Protein AF-A0A2E7UMQ8-F1 (afdb_monomer)

Solvent-accessible surface area (backbone atoms only — not comparable to full-atom values): 22078 Å² total; per-residue (Å²): 136,89,73,54,72,65,57,52,52,53,51,19,54,56,45,29,76,75,45,64,51,67,68,53,48,55,51,41,33,57,75,34,71,43,97,71,83,81,64,97,86,57,56,50,58,59,50,35,42,53,49,54,52,52,20,52,77,65,73,26,45,40,44,36,33,43,49,51,20,67,76,40,73,86,40,64,65,42,44,38,53,20,26,52,62,62,75,39,77,63,74,76,76,75,74,69,82,74,71,82,87,79,81,84,83,82,83,88,85,86,84,91,78,92,70,80,88,72,90,81,86,88,82,95,77,88,80,90,81,82,86,76,88,77,87,79,85,84,80,86,79,90,78,84,87,81,80,91,80,80,90,81,86,83,82,86,80,82,83,81,86,85,82,87,80,90,79,83,87,84,91,81,83,86,86,89,81,83,87,84,90,78,83,86,80,87,82,86,78,93,79,90,82,92,82,79,87,84,91,84,84,83,86,84,81,87,81,86,82,82,90,81,86,77,90,79,91,78,96,68,94,74,76,86,70,72,81,74,75,73,78,78,76,58,78,58,75,68,55,78,52,57,65,72,33,77,52,21,33,29,79,59,44,70,52,77,86,62,49,54,70,39,78,36,66,34,88,47,75,40,60,26,15,57,60,79,79,38,79,94,55,69,58,45,95,74,53,61,70,62,30,50,47,55,54,71,41,72,44,67,32,76,42,58,58,45,77,44,90,87,62,28,25,35,34,55,40,52,21,52,62,81,130

pLDDT: mean 72.58, std 22.94, range [29.55, 98.31]

Radius of gyration: 33.02 Å; Cα contacts (8 Å, |Δi|>4): 298; chains: 1; bounding box: 75×88×83 Å

Foldseek 3Di:
DDDDPVRLLVVLVVCCVVPVDVVSVVVLCVQLVFPADADPDDRSSRSSSRSSVSCVVVVSNLVSLVSSCVVPVPPQVSVCSNQVSVVHDPPPPPPPVPDDDDDDDDDDDDDDDPDDPPPDDDDDDDDDDDDDDDDDDDDDDDDDDDDDDDDDDDDDDDDDDDDDDDDDDDDDDDDDDDDDDDDDDDDDDDDDDDDDDDDDDDDDDDDDDDDDDDDDDDDDDDDPDDPDDDPDFADFDQQDDDAQAFSAKWWPFLDFQDFAFDKGFAQAKIFGAHDDQDVVCPSDPPHDGRGIGHGRGIDGQHHGWDQDPPNITMGTDGDHDDD

Sequence (323 aa):
MELDPNATSDLTAFFTKRFPAPEDRQALARAAHIAFREPELSDPDIAWGGLVTRAREQSALPRLARCAARKRPDDENLQGVAAVLSGRAWPPQRQSTSSSTWKQLGTLGVLVGVASVAWAASGPDKASIATTGSSVESASIAIEEPAALSTTSPQTVLPSDAGTPSVEPASTAPTAAASSAAEQGSDRPSGAALESTPASTALPSDPTPDPVGSDLAGAGSAERIAPATAPEEQVFIGCSGEPGELVGYWYAGRESPGSKGDLIKVPRDLNVRADYPDRHNNYDRRAKINCTLGVGQNLVLTADPIRVPGDAYWVPLHATRRR

Mean predicted aligned error: 21.42 Å

Structure (mmCIF, N/CA/C/O backbone):
data_AF-A0A2E7UMQ8-F1
#
_entry.id   AF-A0A2E7UMQ8-F1
#
loop_
_atom_site.group_PDB
_atom_site.id
_atom_site.type_symbol
_atom_site.label_atom_id
_atom_site.label_alt_id
_atom_site.label_comp_id
_atom_site.label_asym_id
_atom_site.label_entity_id
_atom_site.label_seq_id
_atom_site.pdbx_PDB_ins_code
_atom_site.Cartn_x
_atom_site.Cartn_y
_atom_site.Cartn_z
_atom_site.occupancy
_atom_site.B_iso_or_equiv
_atom_site.auth_seq_id
_atom_site.auth_comp_id
_atom_site.auth_asym_id
_atom_site.auth_atom_id
_atom_site.pdbx_PDB_model_num
ATOM 1 N N . MET A 1 1 ? -2.352 -18.218 0.132 1.00 68.31 1 MET A N 1
ATOM 2 C CA . MET A 1 1 ? -1.533 -17.382 1.033 1.00 68.31 1 MET A CA 1
ATOM 3 C C . MET A 1 1 ? -1.934 -15.946 0.771 1.00 68.31 1 MET A C 1
ATOM 5 O O . MET A 1 1 ? -1.627 -15.431 -0.299 1.00 68.31 1 MET A O 1
ATOM 9 N N . GLU A 1 2 ? -2.706 -15.357 1.678 1.00 78.44 2 GLU A N 1
ATOM 10 C CA . GLU A 1 2 ? -3.040 -13.936 1.605 1.00 78.44 2 GLU A CA 1
ATOM 11 C C . GLU A 1 2 ? -1.873 -13.145 2.192 1.00 78.44 2 GLU A C 1
ATOM 13 O O . GLU A 1 2 ? -1.421 -13.424 3.300 1.00 78.44 2 GLU A O 1
ATOM 18 N N . LEU A 1 3 ? -1.328 -12.221 1.404 1.00 81.81 3 LEU A N 1
ATOM 19 C CA . LEU A 1 3 ? -0.307 -11.289 1.866 1.00 81.81 3 LEU A CA 1
ATOM 20 C C . LEU A 1 3 ? -1.000 -9.997 2.281 1.00 81.81 3 LEU A C 1
ATOM 22 O O . LEU A 1 3 ? -1.795 -9.464 1.502 1.00 81.81 3 LEU A O 1
ATOM 26 N N . ASP A 1 4 ? -0.646 -9.484 3.458 1.00 86.88 4 ASP A N 1
ATOM 27 C CA . ASP A 1 4 ? -1.010 -8.133 3.887 1.00 86.88 4 ASP A CA 1
ATOM 28 C C . ASP A 1 4 ? -0.623 -7.121 2.781 1.00 86.88 4 ASP A C 1
ATOM 30 O O . ASP A 1 4 ? 0.455 -7.239 2.175 1.00 86.88 4 ASP A O 1
ATOM 34 N N . PRO A 1 5 ? -1.479 -6.135 2.461 1.00 81.75 5 PRO A N 1
ATOM 35 C CA . PRO A 1 5 ? -1.116 -4.983 1.643 1.00 81.75 5 PRO A CA 1
ATOM 36 C C . PRO A 1 5 ? 0.283 -4.407 1.914 1.00 81.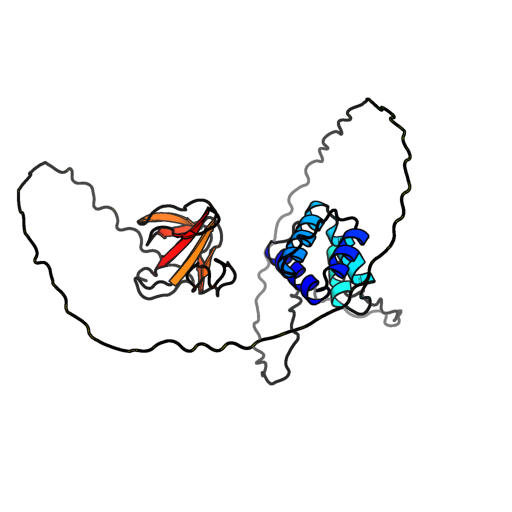75 5 PRO A C 1
ATOM 38 O O . PRO A 1 5 ? 0.993 -4.095 0.954 1.00 81.75 5 PRO A O 1
ATOM 41 N N . ASN A 1 6 ? 0.711 -4.317 3.180 1.00 84.31 6 ASN A N 1
ATOM 42 C CA . ASN A 1 6 ? 2.052 -3.821 3.518 1.00 84.31 6 ASN A CA 1
ATOM 43 C C . ASN A 1 6 ? 3.148 -4.769 3.011 1.00 84.31 6 ASN A C 1
ATOM 45 O O . ASN A 1 6 ? 4.056 -4.338 2.302 1.00 84.31 6 ASN A O 1
ATOM 49 N N . ALA A 1 7 ? 2.990 -6.076 3.239 1.00 89.94 7 ALA A N 1
ATOM 50 C CA . ALA A 1 7 ? 3.916 -7.091 2.737 1.00 89.94 7 ALA A CA 1
ATOM 51 C C . ALA A 1 7 ? 4.021 -7.083 1.202 1.00 89.94 7 ALA A C 1
ATOM 53 O O . ALA A 1 7 ? 5.085 -7.354 0.650 1.00 89.94 7 ALA A O 1
ATOM 54 N N . THR A 1 8 ? 2.937 -6.739 0.497 1.00 92.38 8 THR A N 1
ATOM 55 C CA . THR A 1 8 ? 2.939 -6.602 -0.970 1.00 92.38 8 THR A CA 1
ATOM 56 C C . THR A 1 8 ? 3.769 -5.395 -1.428 1.00 92.38 8 THR A C 1
ATOM 58 O O . THR A 1 8 ? 4.527 -5.504 -2.397 1.00 92.38 8 THR A O 1
ATOM 61 N N . SER A 1 9 ? 3.664 -4.260 -0.727 1.00 91.00 9 SER A N 1
ATOM 62 C CA . SER A 1 9 ? 4.489 -3.068 -0.980 1.00 91.00 9 SER A CA 1
ATOM 63 C C . SER A 1 9 ? 5.972 -3.358 -0.740 1.00 91.00 9 SER A C 1
ATOM 65 O O . SER A 1 9 ? 6.809 -3.015 -1.574 1.00 91.00 9 SER A O 1
ATOM 67 N N . ASP A 1 10 ? 6.297 -4.044 0.354 1.00 94.56 10 ASP A N 1
ATOM 68 C CA . ASP A 1 10 ? 7.682 -4.375 0.695 1.00 94.56 10 ASP A CA 1
ATOM 69 C C . ASP A 1 10 ? 8.295 -5.348 -0.315 1.00 94.56 10 ASP A C 1
ATOM 71 O O . ASP A 1 10 ? 9.424 -5.146 -0.765 1.00 94.56 10 ASP A O 1
ATOM 75 N N . LEU A 1 11 ? 7.530 -6.358 -0.755 1.00 96.25 11 LEU A N 1
ATOM 76 C CA . LEU A 1 11 ? 7.948 -7.261 -1.831 1.00 96.25 11 LEU A CA 1
ATOM 77 C C . LEU A 1 11 ? 8.222 -6.496 -3.131 1.00 96.25 11 LEU A C 1
ATOM 79 O O . LEU A 1 11 ? 9.195 -6.781 -3.828 1.00 96.25 11 LEU A O 1
ATOM 83 N N . THR A 1 12 ? 7.363 -5.529 -3.453 1.00 96.50 12 THR A N 1
ATOM 84 C CA . THR A 1 12 ? 7.489 -4.699 -4.655 1.00 96.50 12 THR A 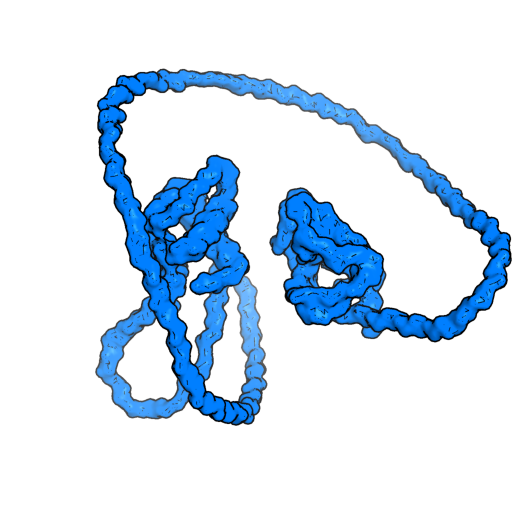CA 1
ATOM 85 C C . THR A 1 12 ? 8.794 -3.912 -4.620 1.00 96.50 12 THR A C 1
ATOM 87 O O . THR A 1 12 ? 9.629 -4.090 -5.504 1.00 96.50 12 THR A O 1
ATOM 90 N N . ALA A 1 13 ? 9.036 -3.150 -3.549 1.00 96.06 13 ALA A N 1
ATOM 91 C CA . ALA A 1 13 ? 10.274 -2.391 -3.372 1.00 96.06 13 ALA A CA 1
ATOM 92 C C . ALA A 1 13 ? 11.517 -3.301 -3.372 1.00 96.06 13 ALA A C 1
ATOM 94 O O . ALA A 1 13 ? 12.557 -2.973 -3.955 1.00 96.06 13 ALA A O 1
ATOM 95 N N . PHE A 1 14 ? 11.404 -4.483 -2.757 1.00 97.38 14 PHE A N 1
ATOM 96 C CA . PHE A 1 14 ? 12.458 -5.489 -2.726 1.00 97.38 14 PHE A CA 1
ATOM 97 C C . PHE A 1 14 ? 12.860 -5.957 -4.134 1.00 97.38 14 PHE A C 1
ATOM 99 O O . PHE A 1 14 ? 14.063 -6.069 -4.407 1.00 97.38 14 PHE A O 1
ATOM 106 N N . PHE A 1 15 ? 11.885 -6.216 -5.015 1.00 97.62 15 PHE A N 1
ATOM 107 C CA . PHE A 1 15 ? 12.132 -6.605 -6.404 1.00 97.62 15 PHE A CA 1
ATOM 108 C C . PHE A 1 15 ? 12.586 -5.427 -7.269 1.00 97.62 15 PHE A C 1
ATOM 110 O O . PHE A 1 15 ? 13.547 -5.604 -8.021 1.00 97.62 15 PHE A O 1
ATOM 117 N N . THR A 1 16 ? 12.006 -4.231 -7.110 1.00 97.12 16 THR A N 1
ATOM 118 C CA . THR A 1 16 ? 12.445 -3.021 -7.828 1.00 97.12 16 THR A CA 1
ATOM 119 C C . THR A 1 16 ? 13.927 -2.752 -7.612 1.00 97.12 16 THR A C 1
ATOM 121 O O . THR A 1 16 ? 14.673 -2.575 -8.574 1.00 97.12 16 THR A O 1
ATOM 124 N N . LYS A 1 17 ? 14.389 -2.808 -6.356 1.00 97.19 17 LYS A N 1
ATOM 125 C CA . LYS A 1 17 ? 15.793 -2.556 -6.008 1.00 97.19 17 LYS A CA 1
ATOM 126 C C . LYS A 1 17 ? 16.763 -3.546 -6.666 1.00 97.19 17 LYS A C 1
ATOM 128 O O . LYS A 1 17 ? 17.902 -3.193 -6.958 1.00 97.19 17 LYS A O 1
ATOM 133 N N . ARG A 1 18 ? 16.340 -4.797 -6.869 1.00 97.50 18 ARG A N 1
ATOM 134 C CA . ARG A 1 18 ? 17.196 -5.875 -7.398 1.00 97.50 18 ARG A CA 1
ATOM 135 C C . ARG A 1 18 ? 17.119 -6.002 -8.910 1.00 97.50 18 ARG A C 1
ATOM 137 O O . ARG A 1 18 ? 18.113 -6.356 -9.528 1.00 97.50 18 ARG A O 1
ATOM 144 N N . PHE A 1 19 ? 15.973 -5.701 -9.500 1.00 97.38 19 PHE A N 1
ATOM 145 C CA . PHE A 1 19 ? 15.708 -5.864 -10.924 1.00 97.38 19 PHE A CA 1
ATOM 146 C C . PHE A 1 19 ? 15.035 -4.591 -11.466 1.00 97.38 19 PHE A C 1
ATOM 148 O O . PHE A 1 19 ? 13.838 -4.606 -11.773 1.00 97.38 19 PHE A O 1
ATOM 155 N N . PRO A 1 20 ? 15.773 -3.466 -11.549 1.00 95.56 20 PRO A N 1
ATOM 156 C CA . PRO A 1 20 ? 15.203 -2.195 -11.992 1.00 95.56 20 PRO A CA 1
ATOM 157 C C . PRO A 1 20 ? 14.898 -2.185 -13.497 1.00 95.56 20 PRO A C 1
ATOM 159 O O . PRO A 1 20 ? 13.985 -1.484 -13.933 1.00 95.56 20 PRO A O 1
ATOM 162 N N . ALA A 1 21 ? 15.641 -2.970 -14.284 1.00 95.69 21 ALA A N 1
ATOM 163 C CA . ALA A 1 21 ? 15.518 -3.005 -15.733 1.00 95.69 21 ALA A CA 1
ATOM 164 C C . ALA A 1 21 ? 14.203 -3.681 -16.184 1.00 95.69 21 ALA A C 1
ATOM 166 O O . ALA A 1 21 ? 13.853 -4.751 -15.670 1.00 95.69 21 ALA A O 1
ATOM 167 N N . PRO A 1 22 ? 13.495 -3.120 -17.183 1.00 95.31 22 PRO A N 1
ATOM 168 C CA . PRO A 1 22 ? 12.252 -3.701 -17.702 1.00 95.31 22 PRO A CA 1
ATOM 169 C C . PRO A 1 22 ? 12.475 -5.090 -18.320 1.00 95.31 22 PRO A C 1
ATOM 171 O O . PRO A 1 22 ? 11.673 -6.006 -18.140 1.00 95.31 22 PRO A O 1
ATOM 174 N N . GLU A 1 23 ? 13.623 -5.302 -18.964 1.00 95.69 23 GLU A N 1
ATOM 175 C CA . GLU A 1 23 ? 14.008 -6.589 -19.552 1.00 95.69 23 GLU A CA 1
ATOM 176 C C . GLU A 1 23 ? 14.067 -7.711 -18.505 1.00 95.69 23 GLU A C 1
ATOM 178 O O . GLU A 1 23 ? 13.611 -8.834 -18.749 1.00 95.69 23 GLU A O 1
ATOM 183 N N . ASP A 1 24 ? 14.568 -7.401 -17.304 1.00 96.44 24 ASP A N 1
ATOM 184 C CA . ASP A 1 24 ? 14.624 -8.350 -16.197 1.00 96.44 24 ASP A CA 1
ATOM 185 C C . ASP A 1 24 ? 13.225 -8.721 -15.708 1.00 96.44 24 ASP A C 1
ATOM 187 O O . ASP A 1 24 ? 12.956 -9.909 -15.498 1.00 96.44 24 ASP A O 1
ATOM 191 N N . ARG A 1 25 ? 12.328 -7.733 -15.584 1.00 96.25 25 ARG A N 1
ATOM 192 C CA . ARG A 1 25 ? 10.919 -7.950 -15.223 1.00 96.25 25 ARG A CA 1
ATOM 193 C C . ARG A 1 25 ? 10.221 -8.866 -16.215 1.00 96.25 25 ARG A C 1
ATOM 195 O O . ARG A 1 25 ? 9.625 -9.864 -15.812 1.00 96.25 25 ARG A O 1
ATOM 202 N N . GLN A 1 26 ? 10.331 -8.567 -17.508 1.00 96.06 26 GLN A N 1
ATOM 203 C CA . GLN A 1 26 ? 9.701 -9.359 -18.564 1.00 96.06 26 GLN A CA 1
ATOM 204 C C . GLN A 1 26 ? 10.284 -10.772 -18.648 1.00 96.06 26 GLN A C 1
ATOM 206 O O . GLN A 1 26 ? 9.550 -11.740 -18.854 1.00 96.06 26 GLN A O 1
ATOM 211 N N . ALA A 1 27 ? 11.600 -10.923 -18.472 1.00 97.00 27 ALA A N 1
ATOM 212 C CA . ALA A 1 27 ? 12.238 -12.235 -18.409 1.00 97.00 27 ALA A CA 1
ATOM 213 C C . ALA A 1 27 ? 11.720 -13.058 -17.218 1.00 97.00 27 ALA A C 1
ATOM 215 O O . ALA A 1 27 ? 11.400 -14.236 -17.382 1.00 97.00 27 ALA A O 1
ATOM 216 N N . LEU A 1 28 ? 11.584 -12.442 -16.039 1.00 98.06 28 LEU A N 1
ATOM 217 C CA . LEU A 1 28 ? 11.068 -13.106 -14.840 1.00 98.06 28 LEU A CA 1
ATOM 218 C C . LEU A 1 28 ? 9.580 -13.455 -14.957 1.00 98.06 28 LEU A C 1
ATOM 220 O O . LEU A 1 28 ? 9.199 -14.572 -14.606 1.00 98.06 28 LEU A O 1
ATOM 224 N N . ALA A 1 29 ? 8.757 -12.556 -15.503 1.00 97.81 29 ALA A N 1
ATOM 225 C CA . ALA A 1 29 ? 7.341 -12.810 -15.761 1.00 97.81 29 ALA A CA 1
ATOM 226 C C . ALA A 1 29 ? 7.148 -13.998 -16.720 1.00 97.81 29 ALA A C 1
ATOM 228 O O . ALA A 1 29 ? 6.387 -14.919 -16.413 1.00 97.81 29 ALA A O 1
ATOM 229 N N . ARG A 1 30 ? 7.909 -14.036 -17.826 1.00 97.94 30 ARG A N 1
ATOM 230 C CA . ARG A 1 30 ? 7.908 -15.164 -18.774 1.00 97.94 30 ARG A CA 1
ATOM 231 C C . ARG A 1 30 ? 8.360 -16.465 -18.115 1.00 97.94 30 ARG A C 1
ATOM 233 O O . ARG A 1 30 ? 7.658 -17.466 -18.218 1.00 97.94 30 ARG A O 1
ATOM 240 N N . ALA A 1 31 ? 9.480 -16.449 -17.390 1.00 98.00 31 ALA A N 1
ATOM 241 C CA . ALA A 1 31 ? 10.014 -17.635 -16.715 1.00 98.00 31 ALA A CA 1
ATOM 242 C C . ALA A 1 31 ? 9.080 -18.182 -15.620 1.00 98.00 31 ALA A C 1
ATOM 244 O O . ALA A 1 31 ? 9.091 -19.375 -15.327 1.00 98.00 31 ALA A O 1
ATOM 245 N N . ALA A 1 32 ? 8.280 -17.318 -14.992 1.00 97.94 32 ALA A N 1
ATOM 246 C CA . ALA A 1 32 ? 7.287 -17.703 -13.993 1.00 97.94 32 ALA A CA 1
ATOM 247 C C . ALA A 1 32 ? 5.916 -18.075 -14.593 1.00 97.94 32 ALA A C 1
ATOM 249 O O . ALA A 1 32 ? 5.025 -18.473 -13.839 1.00 97.94 32 ALA A O 1
ATOM 250 N N . HIS A 1 33 ? 5.756 -17.982 -15.920 1.00 97.69 33 HIS A N 1
ATOM 251 C CA . HIS A 1 33 ? 4.492 -18.153 -16.645 1.00 97.69 33 HIS A CA 1
ATOM 252 C C . HIS A 1 33 ? 3.377 -17.225 -16.141 1.00 97.69 33 HIS A C 1
ATOM 254 O O . HIS A 1 33 ? 2.244 -17.659 -15.941 1.00 97.69 33 HIS A O 1
ATOM 260 N N . ILE A 1 34 ? 3.709 -15.953 -15.910 1.00 97.81 34 ILE A N 1
ATOM 261 C CA . ILE A 1 34 ? 2.747 -14.929 -15.500 1.00 97.81 34 ILE A CA 1
ATOM 262 C C . ILE A 1 34 ? 2.356 -14.118 -16.729 1.00 97.81 34 ILE A C 1
ATOM 264 O O . ILE A 1 34 ? 3.202 -13.483 -17.360 1.00 97.81 34 ILE A O 1
ATOM 268 N N . ALA A 1 35 ? 1.062 -14.104 -17.046 1.00 94.75 35 ALA A N 1
ATOM 269 C CA . ALA A 1 35 ? 0.518 -13.207 -18.060 1.00 94.75 35 ALA A CA 1
ATOM 270 C C . ALA A 1 35 ? 0.550 -11.759 -17.540 1.00 94.75 35 ALA A C 1
ATOM 272 O O . ALA A 1 35 ? -0.371 -11.318 -16.848 1.00 94.75 35 ALA A O 1
ATOM 273 N N . PHE A 1 36 ? 1.637 -11.050 -17.843 1.00 92.56 36 PHE A N 1
ATOM 274 C CA . PHE A 1 36 ? 1.869 -9.656 -17.482 1.00 92.56 36 PHE A CA 1
ATOM 275 C C . PHE A 1 36 ? 2.248 -8.864 -18.733 1.00 92.56 36 PHE A C 1
ATOM 277 O O . PHE A 1 36 ? 3.197 -9.220 -19.432 1.00 92.56 36 PHE A O 1
ATOM 284 N N . ARG A 1 37 ? 1.495 -7.797 -19.011 1.00 90.00 37 ARG A N 1
ATOM 285 C CA . ARG A 1 37 ? 1.806 -6.829 -20.061 1.00 90.00 37 ARG A CA 1
ATOM 286 C C . ARG A 1 37 ? 2.282 -5.554 -19.384 1.00 90.00 37 ARG A C 1
ATOM 288 O O . ARG A 1 37 ? 1.515 -4.919 -18.668 1.00 90.00 37 ARG A O 1
ATOM 295 N N . GLU A 1 38 ? 3.547 -5.226 -19.593 1.00 84.56 38 GLU A N 1
ATOM 296 C CA . GLU A 1 38 ? 4.150 -4.026 -19.030 1.00 84.56 38 GLU A CA 1
ATOM 297 C C . GLU A 1 38 ? 3.612 -2.774 -19.744 1.00 84.56 38 GLU A C 1
ATOM 299 O O . GLU A 1 38 ? 3.573 -2.763 -20.978 1.00 84.56 38 GLU A O 1
ATOM 304 N N . PRO A 1 39 ? 3.172 -1.733 -19.018 1.00 81.38 39 PRO A N 1
ATOM 305 C CA . PRO A 1 39 ? 2.790 -0.469 -19.639 1.00 81.38 39 PRO A CA 1
ATOM 306 C C . PRO A 1 39 ? 4.037 0.337 -20.045 1.00 81.38 39 PRO A C 1
ATOM 308 O O . PRO A 1 39 ? 4.988 0.430 -19.268 1.00 81.38 39 PRO A O 1
ATOM 311 N N . GLU A 1 40 ? 4.015 0.943 -21.238 1.00 76.75 40 GLU A N 1
ATOM 312 C CA . GLU A 1 40 ? 5.189 1.520 -21.932 1.00 76.75 40 GLU A CA 1
ATOM 313 C C . GLU A 1 40 ? 5.946 2.620 -21.163 1.00 76.75 40 GLU A C 1
ATOM 315 O O . GLU A 1 40 ? 7.139 2.800 -21.382 1.00 76.75 40 GLU A O 1
ATOM 320 N N . LEU A 1 41 ? 5.289 3.332 -20.241 1.00 67.50 41 LEU A N 1
ATOM 321 C CA . LEU A 1 41 ? 5.854 4.467 -19.491 1.00 67.50 41 LEU A CA 1
ATOM 322 C C . LEU A 1 41 ? 5.701 4.299 -17.972 1.00 67.50 41 LEU A C 1
ATOM 324 O O . LEU A 1 41 ? 5.393 5.244 -17.248 1.00 67.50 41 LEU A O 1
ATOM 328 N N . SER A 1 42 ? 5.868 3.075 -17.474 1.00 76.00 42 SER A N 1
ATOM 329 C CA . SER A 1 42 ? 5.656 2.792 -16.052 1.00 76.00 42 SER A CA 1
ATOM 330 C C . SER A 1 42 ? 6.905 3.029 -15.218 1.00 76.00 42 SER A C 1
ATOM 332 O O . SER A 1 42 ? 7.966 2.472 -15.505 1.00 76.00 42 SER A O 1
ATOM 334 N N . ASP A 1 43 ? 6.733 3.764 -14.120 1.00 91.62 43 ASP A N 1
ATOM 335 C CA . ASP A 1 43 ? 7.657 3.739 -12.988 1.00 91.62 43 ASP A CA 1
ATOM 336 C C . ASP A 1 43 ? 7.951 2.272 -12.600 1.00 91.62 43 ASP A C 1
ATOM 338 O O . ASP A 1 43 ? 7.014 1.456 -12.543 1.00 91.62 43 ASP A O 1
ATOM 342 N N . PRO A 1 44 ? 9.223 1.893 -12.367 1.00 92.94 44 PRO A N 1
ATOM 343 C CA . PRO A 1 44 ? 9.577 0.534 -11.988 1.00 92.94 44 PRO A CA 1
ATOM 344 C C . PRO A 1 44 ? 8.811 0.000 -10.770 1.00 92.94 44 PRO A C 1
ATOM 346 O O . PRO A 1 44 ? 8.501 -1.194 -10.753 1.00 92.94 44 PRO A O 1
ATOM 349 N N . ASP A 1 45 ? 8.451 0.852 -9.807 1.00 91.81 45 ASP A N 1
ATOM 350 C CA . ASP A 1 45 ? 7.651 0.459 -8.644 1.00 91.81 45 ASP A CA 1
ATOM 351 C C . ASP A 1 45 ? 6.210 0.111 -9.027 1.00 91.81 45 ASP A C 1
ATOM 353 O O . ASP A 1 45 ? 5.661 -0.886 -8.552 1.00 91.81 45 ASP A O 1
ATOM 357 N N . ILE A 1 46 ? 5.602 0.875 -9.940 1.00 91.88 46 ILE A N 1
ATOM 358 C CA . ILE A 1 46 ? 4.249 0.597 -10.446 1.00 91.88 46 ILE A CA 1
ATOM 359 C C . ILE A 1 46 ? 4.251 -0.703 -11.260 1.00 91.88 46 ILE A C 1
ATOM 361 O O . ILE A 1 46 ? 3.375 -1.555 -11.078 1.00 91.88 46 ILE A O 1
ATOM 365 N N . ALA A 1 47 ? 5.257 -0.890 -12.120 1.00 95.12 47 ALA A N 1
ATOM 366 C CA . ALA A 1 47 ? 5.400 -2.094 -12.934 1.00 95.12 47 ALA A CA 1
ATOM 367 C C . ALA A 1 47 ? 5.580 -3.352 -12.066 1.00 95.12 47 ALA A C 1
ATOM 369 O O . ALA A 1 47 ? 4.894 -4.358 -12.279 1.00 95.12 47 ALA A O 1
ATOM 370 N N . TRP A 1 48 ? 6.453 -3.295 -11.053 1.00 96.69 48 TRP A N 1
ATOM 371 C CA . TRP A 1 48 ? 6.622 -4.397 -10.105 1.00 96.69 48 TRP A CA 1
ATOM 372 C C . TRP A 1 48 ? 5.374 -4.629 -9.253 1.00 96.69 48 TRP A C 1
ATOM 374 O O . TRP A 1 48 ? 4.996 -5.785 -9.061 1.00 96.69 48 TRP A O 1
ATOM 384 N N . GLY A 1 49 ? 4.687 -3.572 -8.814 1.00 95.19 49 GLY A N 1
ATOM 385 C CA . GLY A 1 49 ? 3.446 -3.686 -8.046 1.00 95.19 49 GLY A CA 1
ATOM 386 C C . GLY A 1 49 ? 2.353 -4.421 -8.824 1.00 95.19 49 GLY A C 1
ATOM 387 O O . GLY A 1 49 ? 1.709 -5.335 -8.295 1.00 95.19 49 GLY A O 1
ATOM 388 N N . GLY A 1 50 ? 2.198 -4.097 -10.112 1.00 94.75 50 GLY A N 1
ATOM 389 C CA . GLY A 1 50 ? 1.298 -4.806 -11.021 1.00 94.75 50 GLY A CA 1
ATOM 390 C C . GLY A 1 50 ? 1.693 -6.273 -11.221 1.00 94.75 50 GLY A C 1
ATOM 391 O O . GLY A 1 50 ? 0.846 -7.163 -11.110 1.00 94.75 50 GLY A O 1
ATOM 392 N N . LEU A 1 51 ? 2.982 -6.550 -11.451 1.00 96.88 51 LEU A N 1
ATOM 393 C CA . LEU A 1 51 ? 3.483 -7.913 -11.654 1.00 96.88 51 LEU A CA 1
ATOM 394 C C . LEU A 1 51 ? 3.313 -8.789 -10.402 1.00 96.88 51 LEU A C 1
ATOM 396 O O . LEU A 1 51 ? 2.849 -9.923 -10.514 1.00 96.88 51 LEU A O 1
ATOM 400 N N . VAL A 1 52 ? 3.638 -8.275 -9.212 1.00 96.81 52 VAL A N 1
ATOM 401 C CA . VAL A 1 52 ? 3.473 -8.984 -7.930 1.00 96.81 52 VAL A CA 1
ATOM 402 C C . VAL A 1 52 ? 1.997 -9.265 -7.653 1.00 96.81 52 VAL A C 1
ATOM 404 O O . VAL A 1 52 ? 1.642 -10.395 -7.304 1.00 96.81 52 VAL A O 1
ATOM 407 N N . THR A 1 53 ? 1.125 -8.277 -7.870 1.00 95.06 53 THR A N 1
ATOM 408 C CA . THR A 1 53 ? -0.329 -8.443 -7.715 1.00 95.06 53 THR A CA 1
ATOM 409 C C . THR A 1 53 ? -0.848 -9.539 -8.643 1.00 95.06 53 THR A C 1
ATOM 411 O O . THR A 1 53 ? -1.523 -10.467 -8.193 1.00 95.06 53 THR A O 1
ATOM 414 N N . ARG A 1 54 ? -0.441 -9.516 -9.917 1.00 96.81 54 ARG A N 1
ATOM 415 C CA . ARG A 1 54 ? -0.855 -10.520 -10.901 1.00 96.81 54 ARG A CA 1
ATOM 416 C C . ARG A 1 54 ? -0.295 -11.912 -10.599 1.00 96.81 54 ARG A C 1
ATOM 418 O O . ARG A 1 54 ? -0.995 -12.912 -10.758 1.00 96.81 54 ARG A O 1
ATOM 425 N N . ALA A 1 55 ? 0.945 -11.989 -10.116 1.00 96.94 55 ALA A N 1
ATOM 426 C CA . ALA A 1 55 ? 1.555 -13.233 -9.658 1.00 96.94 55 ALA A CA 1
ATOM 427 C C . ALA A 1 55 ? 0.785 -13.839 -8.477 1.00 96.94 55 ALA A C 1
ATOM 429 O O . ALA A 1 55 ? 0.635 -15.058 -8.406 1.00 96.94 55 ALA A O 1
ATOM 430 N N . ARG A 1 56 ? 0.289 -13.005 -7.556 1.00 95.44 56 ARG A N 1
ATOM 431 C CA . ARG A 1 56 ? -0.536 -13.441 -6.423 1.00 95.44 56 ARG A CA 1
ATOM 432 C C . ARG A 1 56 ? -1.874 -14.006 -6.895 1.00 95.44 56 ARG A C 1
ATOM 434 O O . ARG A 1 56 ? -2.208 -15.123 -6.516 1.00 95.44 56 ARG A O 1
ATOM 441 N N . GLU A 1 57 ? -2.587 -13.283 -7.759 1.00 95.00 57 GLU A N 1
ATOM 442 C CA . GLU A 1 57 ? -3.865 -13.730 -8.341 1.00 95.00 57 GLU A CA 1
ATOM 443 C C . GLU A 1 57 ? -3.745 -15.088 -9.048 1.00 95.00 57 GLU A C 1
ATOM 445 O O . GLU A 1 57 ? -4.634 -15.927 -8.951 1.00 95.00 57 GLU A O 1
ATOM 450 N N . GLN A 1 58 ? -2.615 -15.338 -9.715 1.00 96.69 58 GLN A N 1
ATOM 451 C CA . GLN A 1 58 ? -2.346 -16.591 -10.429 1.00 96.69 58 GLN A CA 1
ATOM 452 C C . GLN A 1 58 ? -1.670 -17.669 -9.562 1.00 96.69 58 GLN A C 1
ATOM 454 O O . GLN A 1 58 ? -1.198 -18.678 -10.093 1.00 96.69 58 GLN A O 1
ATOM 459 N N . SER A 1 59 ? -1.538 -17.458 -8.244 1.00 96.00 59 SER A N 1
ATOM 460 C CA . SER A 1 59 ? -0.778 -18.343 -7.340 1.00 96.00 59 SER A CA 1
ATOM 461 C C . SER A 1 59 ? 0.639 -18.671 -7.857 1.00 96.00 59 SER A C 1
ATOM 463 O O . SER A 1 59 ? 1.196 -19.749 -7.644 1.00 96.00 59 SER A O 1
ATOM 465 N N . ALA A 1 60 ? 1.240 -17.728 -8.581 1.00 97.62 60 ALA A N 1
ATOM 466 C CA . ALA A 1 60 ? 2.543 -17.829 -9.226 1.00 97.62 60 ALA A CA 1
ATOM 467 C C . ALA A 1 60 ? 3.660 -17.128 -8.437 1.00 97.62 60 ALA A C 1
ATOM 469 O O . ALA A 1 60 ? 4.827 -17.238 -8.808 1.00 97.62 60 ALA A O 1
ATOM 470 N N . LEU A 1 61 ? 3.341 -16.455 -7.328 1.00 97.25 61 LEU A N 1
ATOM 471 C CA . LEU A 1 61 ? 4.317 -15.727 -6.511 1.00 97.25 61 LEU A CA 1
ATOM 472 C C . LEU A 1 61 ? 5.524 -16.590 -6.061 1.00 97.25 61 LEU A C 1
ATOM 474 O O . LEU A 1 61 ? 6.661 -16.152 -6.251 1.00 97.25 61 LEU A O 1
ATOM 478 N N . PRO A 1 62 ? 5.356 -17.846 -5.583 1.00 97.38 62 PRO A N 1
ATOM 479 C CA . PRO A 1 62 ? 6.502 -18.693 -5.231 1.00 97.38 62 PRO A CA 1
ATOM 480 C C . PRO A 1 62 ? 7.334 -19.122 -6.450 1.00 97.38 62 PRO A C 1
ATOM 482 O O . PRO A 1 62 ? 8.522 -19.425 -6.334 1.00 97.38 62 PRO A O 1
ATOM 485 N N . ARG A 1 63 ? 6.724 -19.184 -7.644 1.00 98.00 63 ARG A N 1
ATOM 486 C CA . ARG A 1 63 ? 7.446 -19.449 -8.900 1.00 98.00 63 ARG A CA 1
ATOM 487 C C . ARG A 1 63 ? 8.277 -18.234 -9.304 1.00 98.00 63 ARG A C 1
ATOM 489 O O . ARG A 1 63 ? 9.453 -18.406 -9.609 1.00 98.00 63 ARG A O 1
ATOM 496 N N . LEU A 1 64 ? 7.705 -17.031 -9.222 1.00 98.19 64 LEU A N 1
ATOM 497 C CA . LEU A 1 64 ? 8.398 -15.769 -9.489 1.00 98.19 64 LEU A CA 1
ATOM 498 C C . LEU A 1 64 ? 9.631 -15.601 -8.595 1.00 98.19 64 LEU A C 1
ATOM 500 O O . LEU A 1 64 ? 10.728 -15.383 -9.107 1.00 98.19 64 LEU A O 1
ATOM 504 N N . ALA A 1 65 ? 9.475 -15.793 -7.282 1.00 97.75 65 ALA A N 1
ATOM 505 C CA . ALA A 1 65 ? 10.581 -15.681 -6.335 1.00 97.75 65 ALA A CA 1
ATOM 506 C C . ALA A 1 65 ? 11.697 -16.704 -6.611 1.00 97.75 65 ALA A C 1
ATOM 508 O O . ALA A 1 65 ? 12.871 -16.343 -6.622 1.00 97.75 65 ALA A O 1
ATOM 509 N N . ARG A 1 66 ? 11.353 -17.960 -6.937 1.00 97.94 66 ARG A N 1
ATOM 510 C CA . ARG A 1 66 ? 12.346 -18.972 -7.347 1.00 97.94 66 ARG A CA 1
ATOM 511 C C . ARG A 1 66 ? 13.058 -18.613 -8.652 1.00 97.94 66 ARG A C 1
ATOM 513 O O . ARG A 1 66 ? 14.262 -18.825 -8.756 1.00 97.94 66 ARG A O 1
ATOM 520 N N . CYS A 1 67 ? 12.348 -18.082 -9.649 1.00 98.31 67 CYS A N 1
ATOM 521 C CA . CYS A 1 67 ? 12.970 -17.600 -10.886 1.00 98.31 67 CYS A CA 1
ATOM 522 C C . CYS A 1 67 ? 13.956 -16.458 -10.608 1.00 98.31 67 CYS A C 1
ATOM 524 O O . CYS A 1 67 ? 15.062 -16.474 -11.144 1.00 98.31 67 CYS A O 1
ATOM 526 N N . ALA A 1 68 ? 13.589 -15.522 -9.733 1.00 98.12 68 ALA A N 1
ATOM 527 C CA . ALA A 1 68 ? 14.453 -14.417 -9.334 1.00 98.12 68 ALA A CA 1
ATOM 528 C C . ALA A 1 68 ? 15.697 -14.894 -8.568 1.00 98.12 68 ALA A C 1
ATOM 530 O O . ALA A 1 68 ? 16.809 -14.493 -8.906 1.00 98.12 68 ALA A O 1
ATOM 531 N N . ALA A 1 69 ? 15.531 -15.816 -7.614 1.00 97.69 69 ALA A N 1
ATOM 532 C CA . ALA A 1 69 ? 16.633 -16.418 -6.864 1.00 97.69 69 ALA A CA 1
ATOM 533 C C . ALA A 1 69 ? 17.592 -17.225 -7.759 1.00 97.69 69 ALA A C 1
ATOM 535 O O . ALA A 1 69 ? 18.802 -17.192 -7.561 1.00 97.69 69 ALA A O 1
ATOM 536 N N . ARG A 1 70 ? 17.087 -17.905 -8.800 1.00 97.94 70 ARG A N 1
ATOM 537 C CA . ARG A 1 70 ? 17.947 -18.566 -9.801 1.00 97.94 70 ARG A CA 1
ATOM 538 C C . ARG A 1 70 ? 18.736 -17.579 -10.657 1.00 97.94 70 ARG A C 1
ATOM 540 O O . ARG A 1 70 ? 19.845 -17.896 -11.063 1.00 97.94 70 ARG A O 1
ATOM 547 N N . LYS A 1 71 ? 18.162 -16.409 -10.950 1.00 97.88 71 LYS A N 1
ATOM 548 C CA . LYS A 1 71 ? 18.819 -15.370 -11.752 1.00 97.88 71 LYS A CA 1
ATOM 549 C C . LYS A 1 71 ? 19.930 -14.647 -10.980 1.00 97.88 71 LYS A C 1
ATOM 551 O O . LYS A 1 71 ? 20.862 -14.153 -11.602 1.00 97.88 71 LYS A O 1
ATOM 556 N N . ARG A 1 72 ? 19.841 -14.593 -9.646 1.00 97.62 72 ARG A N 1
ATOM 557 C CA . ARG A 1 72 ? 20.865 -14.034 -8.747 1.00 97.62 72 ARG A CA 1
ATOM 558 C C . ARG A 1 72 ? 21.172 -15.016 -7.610 1.00 97.62 72 ARG A C 1
ATOM 560 O O . ARG A 1 72 ? 20.660 -14.829 -6.506 1.00 97.62 72 ARG A O 1
ATOM 567 N N . PRO A 1 73 ? 21.971 -16.067 -7.871 1.00 97.00 73 PRO A N 1
ATOM 568 C CA . PRO A 1 73 ? 22.239 -17.108 -6.881 1.00 97.00 73 PRO A CA 1
ATOM 569 C C . PRO A 1 73 ? 22.948 -16.575 -5.628 1.00 97.00 73 PRO A C 1
ATOM 571 O O . PRO A 1 73 ? 22.683 -17.084 -4.543 1.00 97.00 73 PRO A O 1
ATOM 574 N N . ASP A 1 74 ? 23.758 -15.523 -5.772 1.00 96.62 74 ASP A N 1
ATOM 575 C CA . ASP A 1 74 ? 24.564 -14.938 -4.691 1.00 96.62 74 ASP A CA 1
ATOM 576 C C . ASP A 1 74 ? 23.768 -14.026 -3.732 1.00 96.62 74 ASP A C 1
ATOM 578 O O . ASP A 1 74 ? 24.291 -13.596 -2.707 1.00 96.62 74 ASP A O 1
ATOM 582 N N . ASP A 1 75 ? 22.503 -13.705 -4.035 1.00 96.69 75 ASP A N 1
ATOM 583 C CA . ASP A 1 75 ? 21.662 -12.870 -3.166 1.00 96.69 75 ASP A CA 1
ATOM 584 C C . ASP A 1 75 ? 20.920 -13.740 -2.138 1.00 96.69 75 ASP A C 1
ATOM 586 O O . ASP A 1 75 ? 19.831 -14.267 -2.392 1.00 96.69 75 ASP A O 1
ATOM 590 N N . GLU A 1 76 ? 21.505 -13.872 -0.946 1.00 95.06 76 GLU A N 1
ATOM 591 C CA . GLU A 1 76 ? 20.946 -14.659 0.162 1.00 95.06 76 GLU A CA 1
ATOM 592 C C . GLU A 1 76 ? 19.529 -14.221 0.561 1.00 95.06 76 GLU A C 1
ATOM 594 O O . GLU A 1 76 ? 18.704 -15.053 0.950 1.00 95.06 76 GLU A O 1
ATOM 599 N N . ASN A 1 77 ? 19.202 -12.932 0.418 1.00 94.94 77 ASN A N 1
ATOM 600 C CA . ASN A 1 77 ? 17.865 -12.437 0.737 1.00 94.94 77 ASN A CA 1
ATOM 601 C C . ASN A 1 77 ? 16.834 -12.933 -0.283 1.00 94.94 77 ASN A C 1
ATOM 603 O O . ASN A 1 77 ? 15.717 -13.284 0.096 1.00 94.94 77 ASN A O 1
ATOM 607 N N . LEU A 1 78 ? 17.194 -12.992 -1.572 1.00 96.44 78 LEU A N 1
ATOM 608 C CA . LEU A 1 78 ? 16.334 -13.579 -2.606 1.00 96.44 78 LEU A CA 1
ATOM 609 C C . LEU A 1 78 ? 16.101 -15.070 -2.358 1.00 96.44 78 LEU A C 1
ATOM 611 O O . LEU A 1 78 ? 14.969 -15.536 -2.510 1.00 96.44 78 LEU A O 1
ATOM 615 N N . GLN A 1 79 ? 17.139 -15.802 -1.942 1.00 96.50 79 GLN A N 1
ATOM 616 C CA . GLN A 1 79 ? 17.007 -17.213 -1.566 1.00 96.50 79 GLN A CA 1
ATOM 617 C C . GLN A 1 79 ? 16.060 -17.384 -0.371 1.00 96.50 79 GLN A C 1
ATOM 619 O O . GLN A 1 79 ? 15.168 -18.235 -0.409 1.00 96.50 79 GLN A O 1
ATOM 624 N N . GLY A 1 80 ? 16.186 -16.524 0.645 1.00 94.62 80 GLY A N 1
ATOM 625 C CA . GLY A 1 80 ? 15.305 -16.525 1.809 1.00 94.62 80 GLY A CA 1
ATOM 626 C C . GLY A 1 80 ? 13.849 -16.235 1.469 1.00 94.62 80 GLY A C 1
ATOM 627 O O . GLY A 1 80 ? 12.967 -17.008 1.843 1.00 94.62 80 GLY A O 1
ATOM 628 N N . VAL A 1 81 ? 13.582 -15.190 0.682 1.00 95.50 81 VAL A N 1
ATOM 629 C CA . VAL A 1 81 ? 12.220 -14.870 0.220 1.00 95.50 81 VAL A CA 1
ATOM 630 C C . VAL A 1 81 ? 11.641 -16.019 -0.612 1.00 95.50 81 VAL A C 1
ATOM 632 O O . VAL A 1 81 ? 10.492 -16.411 -0.408 1.00 95.50 81 VAL A O 1
ATOM 635 N N . ALA A 1 82 ? 12.428 -16.612 -1.515 1.00 96.50 82 ALA A N 1
ATOM 636 C CA . ALA A 1 82 ? 11.985 -17.751 -2.317 1.00 96.50 82 ALA A CA 1
ATOM 637 C C . ALA A 1 82 ? 11.660 -18.987 -1.462 1.00 96.50 82 ALA A C 1
ATOM 639 O O . ALA A 1 82 ? 10.687 -19.690 -1.757 1.00 96.50 82 ALA A O 1
ATOM 640 N N . ALA A 1 83 ? 12.436 -19.246 -0.407 1.00 94.75 83 ALA A N 1
ATOM 641 C CA . ALA A 1 83 ? 12.190 -20.329 0.537 1.00 94.75 83 ALA A CA 1
ATOM 642 C C . ALA A 1 83 ? 10.911 -20.092 1.354 1.00 94.75 83 ALA A C 1
ATOM 644 O O . ALA A 1 83 ? 10.025 -20.948 1.325 1.00 94.75 83 ALA A O 1
ATOM 645 N N . VAL A 1 84 ? 10.764 -18.912 1.972 1.00 94.31 84 VAL A N 1
ATOM 646 C CA . VAL A 1 84 ? 9.587 -18.537 2.780 1.00 94.31 84 VAL A CA 1
ATOM 647 C C . VAL A 1 84 ? 8.303 -18.627 1.955 1.00 94.31 84 VAL A C 1
ATOM 649 O O . VAL A 1 84 ? 7.347 -19.284 2.364 1.00 94.31 84 VAL A O 1
ATOM 652 N N . LEU A 1 85 ? 8.294 -18.057 0.745 1.00 94.50 85 LEU A N 1
ATOM 653 C CA . LEU A 1 85 ? 7.128 -18.115 -0.143 1.00 94.50 85 LEU A CA 1
ATOM 654 C C . LEU A 1 85 ? 6.823 -19.533 -0.647 1.00 94.50 85 LEU A C 1
ATOM 656 O O . LEU A 1 85 ? 5.689 -19.821 -1.020 1.00 94.50 85 LEU A O 1
ATOM 660 N N . SER A 1 86 ? 7.814 -20.426 -0.655 1.00 93.31 86 SER A N 1
ATOM 661 C CA . SER A 1 86 ? 7.628 -21.843 -0.988 1.00 93.31 86 SER A CA 1
ATOM 662 C C . SER A 1 86 ? 7.270 -22.707 0.229 1.00 93.31 86 SER A C 1
ATOM 664 O O . SER A 1 86 ? 7.211 -23.928 0.091 1.00 93.31 86 SER A O 1
ATOM 666 N N . GLY A 1 87 ? 7.075 -22.111 1.413 1.00 92.69 87 GLY A N 1
ATOM 667 C CA . GLY A 1 87 ? 6.811 -22.836 2.659 1.00 92.69 87 GLY A CA 1
ATOM 668 C C . GLY A 1 87 ? 8.011 -23.633 3.182 1.00 92.69 87 GLY A C 1
ATOM 669 O O . GLY A 1 87 ? 7.833 -24.594 3.925 1.00 92.69 87 GLY A O 1
ATOM 670 N N . ARG A 1 88 ? 9.236 -23.280 2.772 1.00 89.31 88 ARG A N 1
ATOM 671 C CA . ARG A 1 88 ? 10.477 -23.902 3.251 1.00 89.31 88 ARG A CA 1
ATOM 672 C C . ARG A 1 88 ? 11.110 -23.043 4.343 1.00 89.31 88 ARG A C 1
ATOM 674 O O . ARG A 1 88 ? 11.118 -21.819 4.242 1.00 89.31 88 ARG A O 1
ATOM 681 N N . ALA A 1 89 ? 11.686 -23.692 5.352 1.00 81.75 89 ALA A N 1
ATOM 682 C CA . ALA A 1 89 ? 12.471 -23.012 6.376 1.00 81.75 89 ALA A CA 1
ATOM 683 C C . ALA A 1 89 ? 13.752 -22.398 5.772 1.00 81.75 89 ALA A C 1
ATOM 685 O O . ALA A 1 89 ? 14.423 -23.037 4.956 1.00 81.75 89 ALA A O 1
ATOM 686 N N . TRP A 1 90 ? 14.078 -21.167 6.177 1.00 78.12 90 TRP A N 1
ATOM 687 C CA . TRP A 1 90 ? 15.303 -20.448 5.813 1.00 78.12 90 TRP A CA 1
ATOM 688 C C . TRP A 1 90 ? 15.899 -19.760 7.053 1.00 78.12 90 TRP A C 1
ATOM 690 O O . TRP A 1 90 ? 15.118 -19.228 7.845 1.00 78.12 90 TRP A O 1
ATOM 700 N N . PRO A 1 91 ? 17.236 -19.714 7.232 1.00 81.12 91 PRO A N 1
ATOM 701 C CA . PRO A 1 91 ? 18.291 -20.289 6.382 1.00 81.12 91 PRO A CA 1
ATOM 702 C C . PRO A 1 91 ? 18.215 -21.821 6.307 1.00 81.12 91 PRO A C 1
ATOM 704 O O . PRO A 1 91 ? 17.586 -22.432 7.174 1.00 81.12 91 PRO A O 1
ATOM 707 N N . PRO A 1 92 ? 18.807 -22.470 5.281 1.00 74.94 92 PRO A N 1
ATOM 708 C CA . PRO A 1 92 ? 18.894 -23.918 5.256 1.00 74.94 92 PRO A CA 1
ATOM 709 C C . PRO A 1 92 ? 19.658 -24.287 6.514 1.00 74.94 92 PRO A C 1
ATOM 711 O O . PRO A 1 92 ? 20.820 -23.908 6.671 1.00 74.94 92 PRO A O 1
ATOM 714 N N . GLN A 1 93 ? 18.970 -24.936 7.449 1.00 73.56 93 GLN A N 1
ATOM 715 C CA . GLN A 1 93 ? 19.579 -25.394 8.680 1.00 73.56 93 GLN A CA 1
ATOM 716 C C . GLN A 1 93 ? 20.729 -26.285 8.221 1.00 73.56 93 GLN A C 1
ATOM 718 O O . GLN A 1 93 ? 20.483 -27.359 7.667 1.00 73.56 93 GLN A O 1
ATOM 723 N N . ARG A 1 94 ? 21.974 -25.786 8.314 1.00 64.75 94 ARG A N 1
ATOM 724 C CA . ARG A 1 94 ? 23.155 -26.589 8.013 1.00 64.75 94 ARG A CA 1
ATOM 725 C C . ARG A 1 94 ? 23.022 -27.742 8.978 1.00 64.75 94 ARG A C 1
ATOM 727 O O . ARG A 1 94 ? 23.194 -27.545 10.178 1.00 64.75 94 ARG A O 1
ATOM 734 N N . GLN A 1 95 ? 22.590 -28.894 8.469 1.00 58.34 95 GLN A N 1
ATOM 735 C CA . GLN A 1 95 ? 22.574 -30.119 9.234 1.00 58.34 95 GLN A CA 1
ATOM 736 C C . GLN A 1 95 ? 24.030 -30.298 9.605 1.00 58.34 95 GLN A C 1
ATOM 738 O O . GLN A 1 95 ? 24.851 -30.632 8.753 1.00 58.34 95 GLN A O 1
ATOM 743 N N . SER A 1 96 ? 24.364 -29.890 10.828 1.00 60.00 96 SER A N 1
ATOM 744 C CA . SER A 1 96 ? 25.696 -30.039 11.360 1.00 60.00 96 SER A CA 1
ATOM 745 C C . SER A 1 96 ? 25.939 -31.528 11.301 1.00 60.00 96 SER A C 1
ATOM 747 O O . SER A 1 96 ? 25.402 -32.288 12.103 1.00 60.00 96 SER A O 1
ATOM 749 N N . THR A 1 97 ? 26.727 -31.957 10.324 1.00 60.22 97 THR A N 1
ATOM 750 C CA . THR A 1 97 ? 27.211 -33.326 10.229 1.00 60.22 97 THR A CA 1
ATOM 751 C C . THR A 1 97 ? 28.217 -33.615 11.345 1.00 60.22 97 THR A C 1
ATOM 753 O O . THR A 1 97 ? 28.962 -34.583 11.248 1.00 60.22 97 THR A O 1
ATOM 756 N N . SER A 1 98 ? 28.235 -32.830 12.437 1.00 54.19 98 SER A N 1
ATOM 757 C CA . SER A 1 98 ? 28.756 -33.279 13.723 1.00 54.19 98 SER A CA 1
ATOM 758 C C . S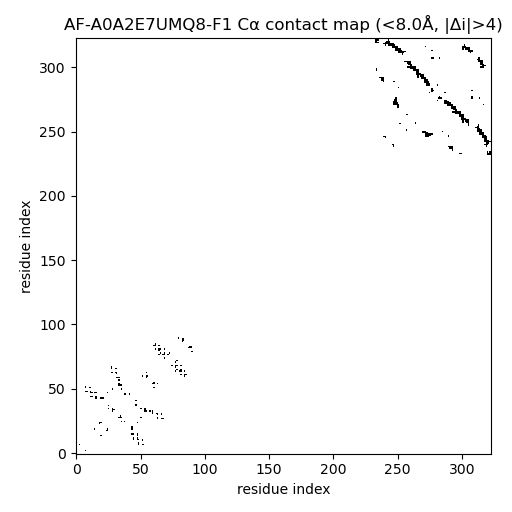ER A 1 98 ? 27.832 -34.373 14.265 1.00 54.19 98 SER A C 1
ATOM 760 O O . SER A 1 98 ? 27.031 -34.185 15.184 1.00 54.19 98 SER A O 1
ATOM 762 N N . SER A 1 99 ? 27.935 -35.547 13.657 1.00 52.50 99 SER A N 1
ATOM 763 C CA . SER A 1 99 ? 27.527 -36.791 14.269 1.00 52.50 99 SER A CA 1
ATOM 764 C C . SER A 1 99 ? 28.168 -36.878 15.655 1.00 52.50 99 SER A C 1
ATOM 766 O O . SER A 1 99 ? 29.381 -37.007 15.780 1.00 52.50 99 SER A O 1
ATOM 768 N N . SER A 1 100 ? 27.329 -36.825 16.686 1.00 50.59 100 SER A N 1
ATOM 769 C CA . SER A 1 100 ? 27.318 -37.839 17.737 1.00 50.59 100 SER A CA 1
ATOM 770 C C . SER A 1 100 ? 28.692 -38.250 18.285 1.00 50.59 100 SER A C 1
ATOM 772 O O . SER A 1 100 ? 29.236 -39.287 17.902 1.00 50.59 100 SER A O 1
ATOM 774 N N . THR A 1 101 ? 29.168 -37.550 19.315 1.00 50.84 101 THR A N 1
ATOM 775 C CA . THR A 1 101 ? 29.766 -38.246 20.468 1.00 50.84 101 THR A CA 1
ATOM 776 C C . THR A 1 101 ? 29.649 -37.436 21.759 1.00 50.84 101 THR A C 1
ATOM 778 O O . THR A 1 101 ? 30.642 -37.222 22.425 1.00 50.84 101 THR A O 1
ATOM 781 N N . TRP A 1 102 ? 28.454 -37.009 22.171 1.00 47.16 102 TRP A N 1
ATOM 782 C CA . TRP A 1 102 ? 28.206 -36.745 23.597 1.00 47.16 102 TRP A CA 1
ATOM 783 C C . TRP A 1 102 ? 26.851 -37.319 23.977 1.00 47.16 102 TRP A C 1
ATOM 785 O O . TRP A 1 102 ? 25.788 -36.742 23.763 1.00 47.16 102 TRP A O 1
ATOM 795 N N . LYS A 1 103 ? 26.918 -38.556 24.468 1.00 49.78 103 LYS A N 1
ATOM 796 C CA . LYS A 1 103 ? 25.816 -39.205 25.155 1.00 49.78 103 LYS A CA 1
ATOM 797 C C . LYS A 1 103 ? 25.572 -38.459 26.465 1.00 49.78 103 LYS A C 1
ATOM 799 O O . LYS A 1 103 ? 26.501 -38.276 27.238 1.00 49.78 103 LYS A O 1
ATOM 804 N N . GLN A 1 104 ? 24.300 -38.137 26.682 1.00 56.09 104 GLN A N 1
ATOM 805 C CA . GLN A 1 104 ? 23.620 -38.127 27.976 1.00 56.09 104 GLN A CA 1
ATOM 806 C C . GLN A 1 104 ? 24.269 -37.313 29.097 1.00 56.09 104 GLN A C 1
ATOM 808 O O . GLN A 1 104 ? 25.080 -37.837 29.847 1.00 56.09 104 GLN A O 1
ATOM 813 N N . LEU A 1 105 ? 23.751 -36.106 29.325 1.00 44.62 105 LEU A N 1
ATOM 814 C CA . LEU A 1 105 ? 23.357 -35.670 30.667 1.00 44.62 105 LEU A CA 1
ATOM 815 C C . LEU A 1 105 ? 22.524 -34.387 30.575 1.00 44.62 105 LEU A C 1
ATOM 817 O O . LEU A 1 105 ? 22.958 -33.405 29.988 1.00 44.62 105 LEU A O 1
ATOM 821 N N . GLY A 1 106 ? 21.347 -34.411 31.200 1.00 41.03 106 GLY A N 1
ATOM 822 C CA . GLY A 1 106 ? 20.734 -33.201 31.747 1.00 41.03 106 GLY A CA 1
ATOM 823 C C . GLY A 1 106 ? 19.709 -32.477 30.876 1.00 41.03 106 GLY A C 1
ATOM 824 O O . GLY A 1 106 ? 20.023 -31.504 30.211 1.00 41.03 106 GLY A O 1
ATOM 825 N N . THR A 1 107 ? 18.465 -32.952 30.946 1.00 42.81 107 THR A N 1
ATOM 826 C CA . THR A 1 107 ? 17.268 -32.171 31.327 1.00 42.81 107 THR A CA 1
ATOM 827 C C . THR A 1 107 ? 17.155 -30.673 30.990 1.00 42.81 107 THR A C 1
ATOM 829 O O . THR A 1 107 ? 17.927 -29.859 31.481 1.00 42.81 107 THR A O 1
ATOM 832 N N . LEU A 1 108 ? 15.988 -30.360 30.403 1.00 45.97 108 LEU A N 1
ATOM 833 C CA . LEU A 1 108 ? 15.169 -29.145 30.569 1.00 45.97 108 LEU A CA 1
ATOM 834 C C . LEU A 1 108 ? 15.718 -27.820 30.019 1.00 45.97 108 LEU A C 1
ATOM 836 O O . LEU A 1 108 ? 16.620 -27.217 30.585 1.00 45.97 108 LEU A O 1
ATOM 840 N N . GLY A 1 109 ? 15.021 -27.276 29.016 1.00 41.94 109 GLY A N 1
ATOM 841 C CA . GLY A 1 109 ? 15.015 -25.831 28.808 1.00 41.94 109 GLY A CA 1
ATOM 842 C C . GLY A 1 109 ? 14.641 -25.360 27.407 1.00 41.94 109 GLY A C 1
ATOM 843 O O . GLY A 1 109 ? 15.391 -25.568 26.465 1.00 41.94 109 GLY A O 1
ATOM 844 N N . VAL A 1 110 ? 13.556 -24.582 27.359 1.00 40.62 110 VAL A N 1
ATOM 845 C CA . VAL A 1 110 ? 13.291 -23.483 26.410 1.00 40.62 110 VAL A CA 1
ATOM 846 C C . VAL A 1 110 ? 12.640 -23.855 25.068 1.00 40.62 110 VAL A C 1
ATOM 848 O O . VAL A 1 110 ? 13.273 -23.975 24.023 1.00 40.62 110 VAL A O 1
ATOM 851 N N . LEU A 1 111 ? 11.306 -23.922 25.111 1.00 46.50 111 LEU A N 1
ATOM 852 C CA . LEU A 1 111 ? 10.429 -23.487 24.020 1.00 46.50 111 LEU A CA 1
ATOM 853 C C . LEU A 1 111 ? 10.152 -21.980 24.191 1.00 46.50 111 LEU A C 1
ATOM 855 O O . LEU A 1 111 ? 10.106 -21.496 25.318 1.00 46.50 111 LEU A O 1
ATOM 859 N N . VAL A 1 112 ? 9.889 -21.303 23.069 1.00 48.53 112 VAL A N 1
ATOM 860 C CA . VAL A 1 112 ? 9.593 -19.866 22.864 1.00 48.53 112 VAL A CA 1
ATOM 861 C C . VAL A 1 112 ? 10.803 -19.020 22.450 1.00 48.53 112 VAL A C 1
ATOM 863 O O . VAL A 1 112 ? 11.659 -18.650 23.244 1.00 48.53 112 VAL A O 1
ATOM 866 N N . GLY A 1 113 ? 10.816 -18.670 21.161 1.00 36.19 113 GLY A N 1
ATOM 867 C CA . GLY A 1 113 ? 11.771 -17.741 20.565 1.00 36.19 113 GLY A CA 1
ATOM 868 C C . GLY A 1 113 ? 11.532 -17.506 19.073 1.00 36.19 113 GLY A C 1
ATOM 869 O O . GLY A 1 113 ? 12.478 -17.551 18.297 1.00 36.19 113 GLY A O 1
ATOM 870 N N . VAL A 1 114 ? 10.284 -17.278 18.641 1.00 43.91 114 VAL A N 1
ATOM 871 C CA . VAL A 1 114 ? 10.032 -16.682 17.314 1.00 43.91 114 VAL A CA 1
ATOM 872 C C . VAL A 1 114 ? 10.088 -15.166 17.490 1.00 43.91 114 VAL A C 1
ATOM 874 O O . VAL A 1 114 ? 9.068 -14.496 17.611 1.00 43.91 114 VAL A O 1
ATOM 877 N N . ALA A 1 115 ? 11.308 -14.642 17.594 1.00 41.25 115 ALA A N 1
ATOM 878 C CA . ALA A 1 115 ? 11.573 -13.214 17.555 1.00 41.25 115 ALA A CA 1
ATOM 879 C C . ALA A 1 115 ? 11.907 -12.816 16.112 1.00 41.25 115 ALA A C 1
ATOM 881 O O . ALA A 1 115 ? 12.909 -13.246 15.546 1.00 41.25 115 ALA A O 1
ATOM 882 N N . SER A 1 116 ? 11.010 -12.025 15.526 1.00 35.94 116 SER A N 1
ATOM 883 C CA . SER A 1 116 ? 11.302 -10.839 14.719 1.00 35.94 116 SER A CA 1
ATOM 884 C C . SER A 1 116 ? 12.676 -10.806 14.038 1.00 35.94 116 SER A C 1
ATOM 886 O O . SER A 1 116 ? 13.658 -10.349 14.621 1.00 35.94 116 SER A O 1
ATOM 888 N N . VAL A 1 117 ? 12.735 -11.193 12.761 1.00 43.44 117 VAL A N 1
ATOM 889 C CA . VAL A 1 117 ? 13.867 -10.835 11.893 1.00 43.44 117 VAL A CA 1
ATOM 890 C C . VAL A 1 117 ? 13.767 -9.336 11.605 1.00 43.44 117 VAL A C 1
ATOM 892 O O . VAL A 1 117 ? 13.141 -8.899 10.640 1.00 43.44 117 VAL A O 1
ATOM 895 N N . ALA A 1 118 ? 14.338 -8.543 12.509 1.00 40.81 118 ALA A N 1
ATOM 896 C CA . ALA A 1 118 ? 14.572 -7.126 12.316 1.00 40.81 118 ALA A CA 1
ATOM 897 C C . ALA A 1 118 ? 15.600 -6.955 11.191 1.00 40.81 118 ALA A C 1
ATOM 899 O O . ALA A 1 118 ? 16.760 -7.349 11.310 1.00 40.81 118 ALA A O 1
ATOM 900 N N . TRP A 1 119 ? 15.155 -6.367 10.084 1.00 46.81 119 TRP A N 1
ATOM 901 C CA . TRP A 1 119 ? 16.020 -5.873 9.023 1.00 46.81 119 TRP A CA 1
ATOM 902 C C . TRP A 1 119 ? 16.845 -4.700 9.565 1.00 46.81 119 TRP A C 1
ATOM 904 O O . TRP A 1 119 ? 16.400 -3.557 9.549 1.00 46.81 119 TRP A O 1
ATOM 914 N N . ALA A 1 120 ? 18.046 -4.988 10.063 1.00 38.09 120 ALA A N 1
ATOM 915 C CA . ALA A 1 120 ? 19.036 -3.988 10.439 1.00 38.09 120 ALA A CA 1
ATOM 916 C C . ALA A 1 120 ? 20.293 -4.182 9.585 1.00 38.09 120 ALA A C 1
ATOM 918 O O . ALA A 1 120 ? 21.144 -5.020 9.867 1.00 38.09 120 ALA A O 1
ATOM 919 N N . ALA A 1 121 ? 20.403 -3.385 8.527 1.00 43.66 121 ALA A N 1
ATOM 920 C CA . ALA A 1 121 ? 21.655 -3.160 7.824 1.00 43.66 121 ALA A CA 1
ATOM 921 C C . ALA A 1 121 ? 21.706 -1.688 7.407 1.00 43.66 121 ALA A C 1
ATOM 923 O O . ALA A 1 121 ? 21.051 -1.315 6.433 1.00 43.66 121 ALA A O 1
ATOM 924 N N . SER A 1 122 ? 22.442 -0.862 8.164 1.00 41.12 122 SER A N 1
ATOM 925 C CA . SER A 1 122 ? 23.453 0.105 7.677 1.00 41.12 122 SER A CA 1
ATOM 926 C C . SER A 1 122 ? 23.837 1.118 8.768 1.00 41.12 122 SER A C 1
ATOM 928 O O . SER A 1 122 ? 23.020 1.954 9.138 1.00 41.12 122 SER A O 1
ATOM 930 N N . GLY A 1 123 ? 25.102 1.079 9.209 1.00 29.55 123 GLY A N 1
ATOM 931 C CA . GLY A 1 123 ? 25.787 2.195 9.876 1.00 29.55 123 GLY A CA 1
ATOM 932 C C . GLY A 1 123 ? 26.545 1.818 11.157 1.00 29.55 123 GLY A C 1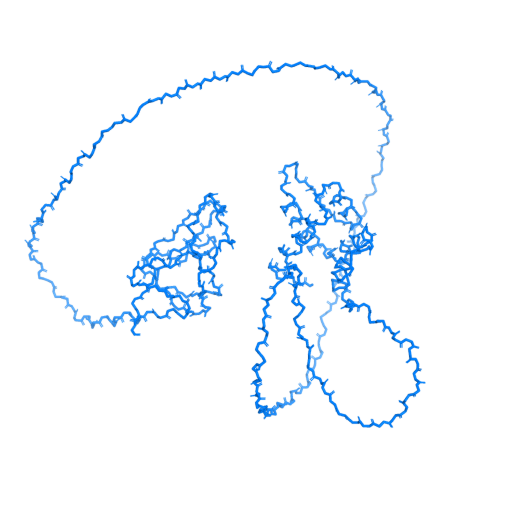
ATOM 933 O O . GLY A 1 123 ? 25.898 1.537 12.165 1.00 29.55 123 GLY A O 1
ATOM 934 N N . PRO A 1 124 ? 27.893 1.826 11.167 1.00 46.75 124 PRO A N 1
ATOM 935 C CA . PRO A 1 124 ? 28.659 1.781 12.399 1.00 46.75 124 PRO A CA 1
ATOM 936 C C . PRO A 1 124 ? 28.782 3.211 12.930 1.00 46.75 124 PRO A C 1
ATOM 938 O O . PRO A 1 124 ? 29.413 4.032 12.284 1.00 46.75 124 PRO A O 1
ATOM 941 N N . ASP A 1 125 ? 28.160 3.513 14.066 1.00 42.94 125 ASP A N 1
ATOM 942 C CA . ASP A 1 125 ? 28.765 4.355 15.103 1.00 42.94 125 ASP A CA 1
ATOM 943 C C . ASP A 1 125 ? 27.851 4.443 16.335 1.00 42.94 125 ASP A C 1
ATOM 945 O O . ASP A 1 125 ? 26.734 4.945 16.292 1.00 42.94 125 ASP A O 1
ATOM 949 N N . LYS A 1 126 ? 28.383 3.921 17.446 1.00 47.91 126 LYS A N 1
ATOM 950 C CA . LYS A 1 126 ? 28.068 4.226 18.851 1.00 47.91 126 LYS A CA 1
ATOM 951 C C . LYS A 1 126 ? 26.586 4.340 19.249 1.00 47.91 126 LYS A C 1
ATOM 953 O O . LYS A 1 126 ? 26.015 5.423 19.262 1.00 47.91 126 LYS A O 1
ATOM 958 N N . ALA A 1 127 ? 26.050 3.268 19.831 1.00 39.97 127 ALA A N 1
ATOM 959 C CA . ALA A 1 127 ? 25.029 3.398 20.870 1.00 39.97 127 ALA A CA 1
ATOM 960 C C . ALA A 1 127 ? 25.210 2.310 21.937 1.00 39.97 127 ALA A C 1
ATOM 962 O O . ALA A 1 127 ? 25.134 1.115 21.667 1.00 39.97 127 ALA A O 1
ATOM 963 N N . SER A 1 128 ? 25.509 2.774 23.148 1.00 41.47 128 SER A N 1
ATOM 964 C CA . SER A 1 128 ? 25.613 1.996 24.378 1.00 41.47 128 SER A CA 1
ATOM 965 C C . SER A 1 128 ? 24.259 1.361 24.701 1.00 41.47 128 SER A C 1
ATOM 967 O O . SER A 1 128 ? 23.259 2.071 24.788 1.00 41.47 128 SER A O 1
ATOM 969 N N . ILE A 1 129 ? 24.213 0.040 24.871 1.00 39.56 129 ILE A N 1
ATOM 970 C CA . ILE A 1 129 ? 22.994 -0.669 25.266 1.00 39.56 129 ILE A CA 1
ATOM 971 C C . ILE A 1 129 ? 22.992 -0.758 26.792 1.00 39.56 129 ILE A C 1
ATOM 973 O O . ILE A 1 129 ? 23.804 -1.467 27.386 1.00 39.56 129 ILE A O 1
ATOM 977 N N . ALA A 1 130 ? 22.091 -0.012 27.427 1.00 37.78 130 ALA A N 1
ATOM 978 C CA . ALA A 1 130 ? 21.743 -0.217 28.823 1.00 37.78 130 ALA A CA 1
ATOM 979 C C . ALA A 1 130 ? 20.891 -1.491 28.926 1.00 37.78 130 ALA A C 1
ATOM 981 O O . ALA A 1 130 ? 19.764 -1.549 28.438 1.00 37.78 130 ALA A O 1
ATOM 982 N N . THR A 1 131 ? 21.454 -2.520 29.551 1.00 36.22 131 THR A N 1
ATOM 983 C CA . THR A 1 131 ? 20.751 -3.746 29.931 1.00 36.22 131 THR A CA 1
ATOM 984 C C . THR A 1 13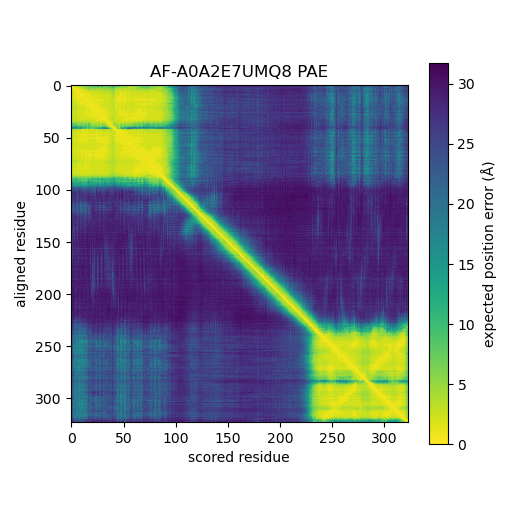1 ? 19.835 -3.441 31.114 1.00 36.22 131 THR A C 1
ATOM 986 O O . THR A 1 131 ? 20.283 -3.401 32.258 1.00 36.22 131 THR A O 1
ATOM 989 N N . THR A 1 132 ? 18.546 -3.228 30.858 1.00 46.91 132 THR A N 1
ATOM 990 C CA . THR A 1 132 ? 17.514 -3.227 31.902 1.00 46.91 132 THR A CA 1
ATOM 991 C C . THR A 1 132 ? 16.796 -4.568 31.862 1.00 46.91 132 THR A C 1
ATOM 993 O O . THR A 1 132 ? 16.041 -4.859 30.938 1.00 46.91 132 THR A O 1
ATOM 996 N N . GLY A 1 133 ? 17.076 -5.411 32.858 1.00 41.59 133 GLY A N 1
ATOM 997 C CA . GLY A 1 133 ? 16.342 -6.649 33.081 1.00 41.59 133 GLY A CA 1
ATOM 998 C C . GLY A 1 133 ? 14.909 -6.343 33.502 1.00 41.59 133 GLY A C 1
ATOM 999 O O . GLY A 1 133 ? 14.689 -5.593 34.450 1.00 41.59 133 GLY A O 1
ATOM 1000 N N . SER A 1 134 ? 13.940 -6.932 32.805 1.00 40.19 134 SER A N 1
ATOM 1001 C CA . SER A 1 134 ? 12.549 -6.962 33.245 1.00 40.19 134 SER A CA 1
ATOM 1002 C C . SER A 1 134 ? 12.130 -8.419 33.396 1.00 40.19 134 SER A C 1
ATOM 1004 O O . SER A 1 134 ? 12.030 -9.170 32.427 1.00 40.19 134 SER A O 1
ATOM 1006 N N . SER A 1 135 ? 11.997 -8.810 34.659 1.00 42.41 135 SER A N 1
ATOM 1007 C CA . SER A 1 135 ? 11.440 -10.073 35.124 1.00 42.41 135 SER A CA 1
ATOM 1008 C C . SER A 1 135 ? 9.927 -10.004 34.956 1.00 42.41 135 SER A C 1
ATOM 1010 O O . SER A 1 135 ? 9.303 -9.130 35.556 1.00 42.41 135 SER A O 1
ATOM 1012 N N . VAL A 1 136 ? 9.336 -10.897 34.158 1.00 43.84 136 VAL A N 1
ATOM 1013 C CA . VAL A 1 136 ? 7.876 -11.022 34.065 1.00 43.84 136 VAL A CA 1
ATOM 1014 C C . VAL A 1 136 ? 7.457 -12.391 34.583 1.00 43.84 136 VAL A C 1
ATOM 1016 O O . VAL A 1 136 ? 7.839 -13.440 34.066 1.00 43.84 136 VAL A O 1
ATOM 1019 N N . GLU A 1 137 ? 6.694 -12.315 35.663 1.00 36.81 137 GLU A N 1
ATOM 1020 C CA . GLU A 1 137 ? 6.043 -13.369 36.421 1.00 36.81 137 GLU A CA 1
ATOM 1021 C C . GLU A 1 137 ? 5.031 -14.117 35.536 1.00 36.81 137 GLU A C 1
ATOM 1023 O O . GLU A 1 137 ? 4.138 -13.515 34.941 1.00 36.81 137 GLU A O 1
ATOM 1028 N N . SER A 1 138 ? 5.194 -15.436 35.403 1.00 47.97 138 SER A N 1
ATOM 1029 C CA . SER A 1 138 ? 4.284 -16.293 34.634 1.00 47.97 138 SER A CA 1
ATOM 1030 C C . SER A 1 138 ? 3.150 -16.798 35.524 1.00 47.97 138 SER A C 1
ATOM 1032 O O . SER A 1 138 ? 3.339 -17.711 36.326 1.00 47.97 138 SER A O 1
ATOM 1034 N N . ALA A 1 139 ? 1.957 -16.230 35.351 1.00 45.75 139 ALA A N 1
ATOM 1035 C CA . ALA A 1 139 ? 0.714 -16.798 35.859 1.00 45.75 139 ALA A CA 1
ATOM 1036 C C . ALA A 1 139 ? 0.269 -17.960 34.956 1.00 45.75 139 ALA A C 1
ATOM 1038 O O . ALA A 1 139 ? 0.165 -17.826 33.737 1.00 45.75 139 ALA A O 1
ATOM 1039 N N . SER A 1 140 ? 0.024 -19.117 35.567 1.00 38.53 140 SER A N 1
ATOM 1040 C CA . SER A 1 140 ? -0.440 -20.331 34.894 1.00 38.53 140 SER A CA 1
ATOM 1041 C C . SER A 1 140 ? -1.958 -20.267 34.727 1.00 38.53 140 SER A C 1
ATOM 1043 O O . SER A 1 140 ? -2.675 -20.241 35.723 1.00 38.53 140 SER A O 1
ATOM 1045 N N . ILE A 1 141 ? -2.453 -20.252 33.490 1.00 43.66 141 ILE A N 1
ATOM 1046 C CA . ILE A 1 141 ? -3.882 -20.408 33.189 1.00 43.66 141 ILE A CA 1
ATOM 1047 C C . ILE A 1 141 ? -4.063 -21.796 32.575 1.00 43.66 141 ILE A C 1
ATOM 1049 O O . ILE A 1 141 ? -3.544 -22.083 31.498 1.00 43.66 141 ILE A O 1
ATOM 1053 N N . ALA A 1 142 ? -4.769 -22.662 33.300 1.00 46.66 142 ALA A N 1
ATOM 1054 C CA . ALA A 1 142 ? -5.250 -23.943 32.806 1.00 46.66 142 ALA A CA 1
ATOM 1055 C C . ALA A 1 142 ? -6.373 -23.691 31.791 1.00 46.66 142 ALA A C 1
ATOM 1057 O O . ALA A 1 142 ? -7.332 -22.986 32.106 1.00 46.66 142 ALA A O 1
ATOM 1058 N N . ILE A 1 143 ? -6.249 -24.243 30.583 1.00 49.34 143 ILE A N 1
ATOM 1059 C CA . ILE A 1 143 ? -7.306 -24.205 29.569 1.00 49.34 143 ILE A CA 1
ATOM 1060 C C . ILE A 1 143 ? -7.705 -25.641 29.244 1.00 49.34 143 ILE A C 1
ATOM 1062 O O . ILE A 1 143 ? -6.881 -26.464 28.847 1.00 49.34 143 ILE A O 1
ATOM 1066 N N . GLU A 1 144 ? -8.988 -25.885 29.487 1.00 40.50 144 GLU A N 1
ATOM 1067 C CA . GLU A 1 144 ? -9.779 -27.084 29.241 1.00 40.50 144 GLU A CA 1
ATOM 1068 C C . GLU A 1 144 ? -9.795 -27.503 27.765 1.00 40.50 144 GLU A C 1
ATOM 1070 O O . GLU A 1 144 ? -9.835 -26.682 26.848 1.00 40.50 144 GLU A O 1
ATOM 1075 N N . GLU A 1 145 ? -9.806 -28.817 27.574 1.00 51.12 145 GLU A N 1
ATOM 1076 C CA . GLU A 1 145 ? -9.951 -29.556 26.324 1.00 51.12 145 GLU A CA 1
ATOM 1077 C C . GLU A 1 145 ? -11.394 -29.466 25.788 1.00 51.12 145 GLU A C 1
ATOM 1079 O O . GLU A 1 145 ? -12.318 -29.890 26.485 1.00 51.12 145 GLU A O 1
ATOM 1084 N N . PRO A 1 146 ? -11.637 -28.981 24.554 1.00 52.91 146 PRO A N 1
ATOM 1085 C CA . PRO A 1 146 ? -12.923 -29.170 23.907 1.00 52.91 146 PRO A CA 1
ATOM 1086 C C . PRO A 1 146 ? -12.901 -30.387 22.977 1.00 52.91 146 PRO A C 1
ATOM 1088 O O . PRO A 1 146 ? -12.022 -30.574 22.134 1.00 52.91 146 PRO A O 1
ATOM 1091 N N . ALA A 1 147 ? -13.940 -31.194 23.165 1.00 48.31 147 ALA A N 1
ATOM 1092 C CA . ALA A 1 147 ? -14.216 -32.460 22.523 1.00 48.31 147 ALA A CA 1
ATOM 1093 C C . ALA A 1 147 ? -14.301 -32.403 20.987 1.00 48.31 147 ALA A C 1
ATOM 1095 O O . ALA A 1 147 ? -14.763 -31.441 20.374 1.00 48.31 147 ALA A O 1
ATOM 1096 N N . ALA A 1 148 ? -13.911 -33.528 20.390 1.00 48.28 148 ALA A N 1
ATOM 1097 C CA . ALA A 1 148 ? -14.057 -33.855 18.983 1.00 48.28 148 ALA A CA 1
ATOM 1098 C C . ALA A 1 148 ? -15.527 -33.901 18.540 1.00 48.28 148 ALA A C 1
ATOM 1100 O O . ALA A 1 148 ? -16.320 -34.627 19.136 1.00 48.28 148 ALA A O 1
ATOM 1101 N N . LEU A 1 149 ? -15.857 -33.244 17.423 1.00 44.16 149 LEU A N 1
ATOM 1102 C CA . LEU A 1 149 ? -17.042 -33.568 16.627 1.00 44.16 149 LEU A CA 1
ATOM 1103 C C . LEU A 1 149 ? -16.763 -33.449 15.118 1.00 44.16 149 LEU A C 1
ATOM 1105 O O . LEU A 1 149 ? -16.499 -32.380 14.579 1.00 44.16 149 LEU A O 1
ATOM 1109 N N . SER A 1 150 ? -16.852 -34.617 14.483 1.00 46.97 150 SER A N 1
ATOM 1110 C CA . SER A 1 150 ? -17.460 -34.928 13.184 1.00 46.97 150 SER A CA 1
ATOM 1111 C C . SER A 1 150 ? -17.064 -34.156 11.919 1.00 46.97 150 SER A C 1
ATOM 1113 O O . SER A 1 150 ? -17.573 -33.093 11.578 1.00 46.97 150 SER A O 1
ATOM 1115 N N . THR A 1 151 ? -16.271 -34.873 11.126 1.00 39.28 151 THR A N 1
ATOM 1116 C CA . THR A 1 151 ? -16.204 -34.905 9.662 1.00 39.28 151 THR A CA 1
ATOM 1117 C C . THR A 1 151 ? -17.574 -34.788 8.976 1.00 39.28 151 THR A C 1
ATOM 1119 O O . THR A 1 151 ? -18.484 -35.564 9.254 1.00 39.28 151 THR A O 1
ATOM 1122 N N . THR A 1 152 ? -17.704 -33.898 7.989 1.00 45.62 152 THR A N 1
ATOM 1123 C CA . THR A 1 152 ? -18.697 -34.020 6.906 1.00 45.62 152 THR A CA 1
ATOM 1124 C C . THR A 1 152 ? -18.102 -33.442 5.620 1.00 45.62 152 THR A C 1
ATOM 1126 O O . THR A 1 152 ? -17.822 -32.251 5.525 1.00 45.62 152 THR A O 1
ATOM 1129 N N . SER A 1 153 ? -17.859 -34.318 4.644 1.00 49.72 153 SER A N 1
ATOM 1130 C CA . SER A 1 153 ? -17.366 -33.994 3.302 1.00 49.72 153 SER A CA 1
ATOM 1131 C C . SER A 1 153 ? -18.500 -33.488 2.401 1.00 49.72 153 SER A C 1
ATOM 1133 O O . SER A 1 153 ? -19.527 -34.164 2.318 1.00 49.72 153 SER A O 1
ATOM 1135 N N . PRO A 1 154 ? -18.327 -32.388 1.647 1.00 57.22 154 PRO A N 1
ATOM 1136 C CA . PRO A 1 154 ? -19.201 -32.073 0.523 1.00 57.22 154 PRO A CA 1
ATOM 1137 C C . PRO A 1 154 ? -18.719 -32.761 -0.758 1.00 57.22 154 PRO A C 1
ATOM 1139 O O . PRO A 1 154 ? -17.534 -32.762 -1.090 1.00 57.22 154 PRO A O 1
ATOM 1142 N N . GLN A 1 155 ? -19.684 -33.354 -1.453 1.00 45.78 155 GLN A N 1
ATOM 1143 C CA . GLN A 1 155 ? -19.554 -34.140 -2.671 1.00 45.78 155 GLN A CA 1
ATOM 1144 C C . GLN A 1 155 ? -19.015 -33.336 -3.863 1.00 45.78 155 GLN A C 1
ATOM 1146 O O . GLN A 1 155 ? -19.416 -32.203 -4.122 1.00 45.78 155 GLN A O 1
ATOM 1151 N N . THR A 1 156 ? -18.153 -33.994 -4.634 1.00 41.28 156 THR A N 1
ATOM 1152 C CA . THR A 1 156 ? -17.743 -33.623 -5.988 1.00 41.28 156 THR A CA 1
ATOM 1153 C C . THR A 1 156 ? -18.918 -33.800 -6.950 1.00 41.28 156 THR A C 1
ATOM 1155 O O . THR A 1 156 ? -19.357 -34.922 -7.189 1.00 41.28 156 THR A O 1
ATOM 1158 N N . VAL A 1 157 ? -19.404 -32.703 -7.531 1.00 59.28 157 VAL A N 1
ATOM 1159 C CA . VAL A 1 157 ? -20.330 -32.736 -8.669 1.00 59.28 157 VAL A CA 1
ATOM 1160 C C . VAL A 1 157 ? -19.506 -32.607 -9.950 1.00 59.28 157 VAL A C 1
ATOM 1162 O O . VAL A 1 157 ? -18.924 -31.559 -10.220 1.00 59.28 157 VAL A O 1
ATOM 1165 N N . LEU A 1 158 ? -19.437 -33.699 -10.717 1.00 56.53 158 LEU A N 1
ATOM 1166 C CA . LEU A 1 158 ? -19.019 -33.705 -12.120 1.00 56.53 158 LEU A CA 1
ATOM 1167 C C . LEU A 1 158 ? -20.118 -33.070 -12.988 1.00 56.53 158 LEU A C 1
ATOM 1169 O O . LEU A 1 158 ? -21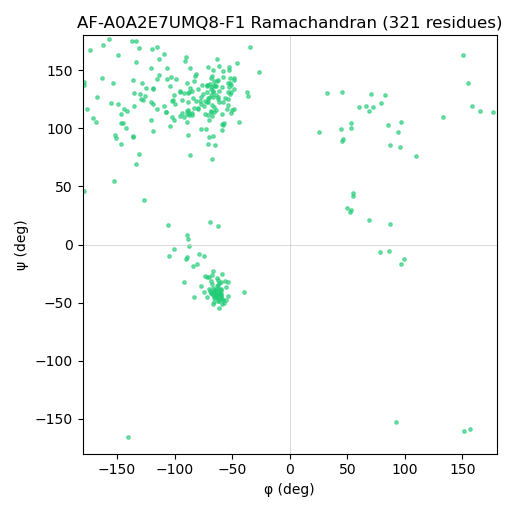.276 -33.472 -12.870 1.00 56.53 158 LEU A O 1
ATOM 1173 N N . PRO A 1 159 ? -19.756 -32.211 -13.949 1.00 61.56 159 PRO A N 1
ATOM 1174 C CA . PRO A 1 159 ? -20.475 -32.130 -15.212 1.00 61.56 159 PRO A CA 1
ATOM 1175 C C . PRO A 1 159 ? -19.705 -32.849 -16.330 1.00 61.56 159 PRO A C 1
ATOM 1177 O O . PRO A 1 159 ? -18.545 -32.549 -16.616 1.00 61.56 159 PRO A O 1
ATOM 1180 N N . SER A 1 160 ? -20.396 -33.813 -16.941 1.00 53.75 160 SER A N 1
ATOM 1181 C CA . SER A 1 160 ? -20.056 -34.459 -18.208 1.00 53.75 160 SER A CA 1
ATOM 1182 C C . SER A 1 160 ? -20.249 -33.526 -19.407 1.00 53.75 160 SER A C 1
ATOM 1184 O O . SER A 1 160 ? -21.140 -32.682 -19.398 1.00 53.75 160 SER A O 1
ATOM 1186 N N . ASP A 1 161 ? -19.460 -33.816 -20.444 1.00 44.06 161 ASP A N 1
ATOM 1187 C CA . ASP A 1 161 ? -19.726 -33.663 -21.882 1.00 44.06 161 ASP A CA 1
ATOM 1188 C C . ASP A 1 161 ? -20.034 -32.277 -22.472 1.00 44.06 161 ASP A C 1
ATOM 1190 O O . ASP A 1 161 ? -21.084 -31.683 -22.254 1.00 44.06 161 ASP A O 1
ATOM 1194 N N . ALA A 1 162 ? -19.167 -31.839 -23.392 1.00 47.03 162 ALA A N 1
ATOM 1195 C CA . ALA A 1 162 ? -19.407 -31.964 -24.840 1.00 47.03 162 ALA A CA 1
ATOM 1196 C C . ALA A 1 162 ? -18.643 -30.885 -25.630 1.00 47.03 162 ALA A C 1
ATOM 1198 O O . ALA A 1 162 ? -18.674 -29.705 -25.291 1.00 47.03 162 ALA A O 1
ATOM 1199 N N . GLY A 1 163 ? -18.058 -31.281 -26.765 1.00 43.72 163 GLY A N 1
ATOM 1200 C CA . GLY A 1 163 ? -17.925 -30.383 -27.916 1.00 43.72 163 GLY A CA 1
ATOM 1201 C C . GLY A 1 163 ? -16.521 -29.892 -28.253 1.00 43.72 163 GLY A C 1
ATOM 1202 O O . GLY A 1 163 ? -16.191 -28.725 -28.075 1.00 43.72 163 GLY A O 1
ATOM 1203 N N . THR A 1 164 ? -15.727 -30.768 -28.864 1.00 49.59 164 THR A N 1
ATOM 1204 C CA . THR A 1 164 ? -14.680 -30.375 -29.818 1.00 49.59 164 THR A CA 1
ATOM 1205 C C . THR A 1 164 ? -15.339 -29.747 -31.053 1.00 49.59 164 THR A C 1
ATOM 1207 O O . THR A 1 164 ? -16.301 -30.313 -31.576 1.00 49.59 164 THR A O 1
ATOM 1210 N N . PRO A 1 165 ? -14.806 -28.635 -31.579 1.00 61.69 165 PRO A N 1
ATOM 1211 C CA . PRO A 1 165 ? -14.522 -28.645 -33.010 1.00 61.69 165 PRO A CA 1
ATOM 1212 C C . PRO A 1 165 ? -13.067 -28.283 -33.315 1.00 61.69 165 PRO A C 1
ATOM 1214 O O . PRO A 1 165 ? -12.520 -27.274 -32.877 1.00 61.69 165 PRO A O 1
ATOM 1217 N N . SER A 1 166 ? -12.467 -29.174 -34.099 1.00 56.88 166 SER A N 1
ATOM 1218 C CA . SER A 1 166 ? -11.204 -29.018 -34.805 1.00 56.88 166 SER A CA 1
ATOM 1219 C C . SER A 1 166 ? -11.399 -28.029 -35.955 1.00 56.88 166 SER A C 1
ATOM 1221 O O . SER A 1 166 ? -12.260 -28.244 -36.806 1.00 56.88 166 SER A O 1
ATOM 1223 N N . VAL A 1 167 ? -10.610 -26.954 -35.969 1.00 53.44 167 VAL A N 1
ATOM 1224 C CA . VAL A 1 167 ? -10.419 -26.097 -37.146 1.00 53.44 167 VAL A CA 1
ATOM 1225 C C . VAL A 1 167 ? -8.923 -25.793 -37.269 1.00 53.44 167 VAL A C 1
ATOM 1227 O O . VAL A 1 167 ? -8.395 -24.873 -36.652 1.00 53.44 167 VAL A O 1
ATOM 1230 N N . GLU A 1 168 ? -8.239 -26.628 -38.044 1.00 53.31 168 GLU A N 1
ATOM 1231 C CA . GLU A 1 168 ? -7.100 -26.260 -38.903 1.00 53.31 168 GLU A CA 1
ATOM 1232 C C . GLU A 1 168 ? -7.702 -25.889 -40.285 1.00 53.31 168 GLU A C 1
ATOM 1234 O O . GLU A 1 168 ? -8.823 -26.340 -40.543 1.00 53.31 168 GLU A O 1
ATOM 1239 N N . PRO A 1 169 ? -7.048 -25.170 -41.226 1.00 57.88 169 PRO A N 1
ATOM 1240 C CA . PRO A 1 169 ? -5.674 -24.659 -41.252 1.00 57.88 169 PRO A CA 1
ATOM 1241 C C . PRO A 1 169 ? -5.548 -23.206 -41.779 1.00 57.88 169 PRO A C 1
ATOM 1243 O O . PRO A 1 169 ? -6.507 -22.627 -42.277 1.00 57.88 169 PRO A O 1
ATOM 1246 N N . ALA A 1 170 ? -4.340 -22.630 -41.733 1.00 46.50 170 ALA A N 1
ATOM 1247 C CA . ALA A 1 170 ? -3.701 -21.998 -42.902 1.00 46.50 170 ALA A CA 1
ATOM 1248 C C . ALA A 1 170 ? -2.358 -21.356 -42.527 1.00 46.50 170 ALA A C 1
ATOM 1250 O O . ALA A 1 170 ? -2.268 -20.372 -41.796 1.00 46.50 170 ALA A O 1
ATOM 1251 N N . SER A 1 171 ? -1.316 -21.946 -43.099 1.00 56.06 171 SER A N 1
ATOM 1252 C CA . SER A 1 171 ? 0.039 -21.433 -43.213 1.00 56.06 171 SER A CA 1
ATOM 1253 C C . SER A 1 171 ? 0.089 -20.276 -44.213 1.00 56.06 171 SER A C 1
ATOM 1255 O O . SER A 1 171 ? -0.278 -20.461 -45.370 1.00 56.06 171 SER A O 1
ATOM 1257 N N . THR A 1 172 ? 0.615 -19.124 -43.798 1.00 45.53 172 THR A N 1
ATOM 1258 C CA . THR A 1 172 ? 1.248 -18.153 -44.703 1.00 45.53 172 THR A CA 1
ATOM 1259 C C . THR A 1 172 ? 2.395 -17.447 -43.984 1.00 45.53 172 THR A C 1
ATOM 1261 O O . THR A 1 172 ? 2.192 -16.555 -43.166 1.00 45.53 172 THR A O 1
ATOM 1264 N N . ALA A 1 173 ? 3.612 -17.848 -44.330 1.00 55.75 173 ALA A N 1
ATOM 1265 C CA . ALA A 1 173 ? 4.780 -16.978 -44.462 1.00 55.75 173 ALA A CA 1
ATOM 1266 C C . ALA A 1 173 ? 5.182 -17.022 -45.958 1.00 55.75 173 ALA A C 1
ATOM 1268 O O . ALA A 1 173 ? 4.680 -17.911 -46.654 1.00 55.75 173 ALA A O 1
ATOM 1269 N N . PRO A 1 174 ? 6.092 -16.182 -46.493 1.00 57.34 174 PRO A N 1
ATOM 1270 C CA . PRO A 1 174 ? 6.900 -15.133 -45.861 1.00 57.34 174 PRO A CA 1
ATOM 1271 C C . PRO A 1 174 ? 6.839 -13.785 -46.621 1.00 57.34 174 PRO A C 1
ATOM 1273 O O . PRO A 1 174 ? 6.429 -13.727 -47.775 1.00 57.34 174 PRO A O 1
ATOM 1276 N N . THR A 1 175 ? 7.347 -12.693 -46.045 1.00 53.38 175 THR A N 1
ATOM 1277 C CA . THR A 1 175 ? 7.973 -11.622 -46.849 1.00 53.38 175 THR A CA 1
ATOM 1278 C C . THR A 1 175 ? 9.068 -10.944 -46.038 1.00 53.38 175 THR A C 1
ATOM 1280 O O . THR A 1 175 ? 8.836 -10.412 -44.956 1.00 53.38 175 THR A O 1
ATOM 1283 N N . ALA A 1 176 ? 10.273 -11.011 -46.593 1.00 47.06 176 ALA A N 1
ATOM 1284 C CA . ALA A 1 176 ? 11.453 -10.278 -46.186 1.00 47.06 176 ALA A CA 1
ATOM 1285 C C . ALA A 1 176 ? 11.518 -8.932 -46.927 1.00 47.06 176 ALA A C 1
ATOM 1287 O O . ALA A 1 176 ? 11.281 -8.894 -48.131 1.00 47.06 176 ALA A O 1
ATOM 1288 N N . ALA A 1 177 ? 11.895 -7.869 -46.217 1.00 50.44 177 ALA A N 1
ATOM 1289 C CA . ALA A 1 177 ? 12.586 -6.670 -46.712 1.00 50.44 177 ALA A CA 1
ATOM 1290 C C . ALA A 1 177 ? 13.043 -5.904 -45.451 1.00 50.44 177 ALA A C 1
ATOM 1292 O O . ALA A 1 177 ? 12.214 -5.560 -44.619 1.00 50.44 177 ALA A O 1
ATOM 1293 N N . ALA A 1 178 ? 14.319 -5.891 -45.065 1.00 46.59 178 ALA A N 1
ATOM 1294 C CA . ALA A 1 178 ? 15.459 -5.188 -45.661 1.00 46.59 178 ALA A CA 1
ATOM 1295 C C . ALA A 1 178 ? 15.372 -3.648 -45.559 1.00 46.59 178 ALA A C 1
ATOM 1297 O O . ALA A 1 178 ? 14.502 -3.030 -46.158 1.00 46.59 178 ALA A O 1
ATOM 1298 N N . SER A 1 179 ? 16.383 -3.095 -44.872 1.00 42.69 179 SER A N 1
ATOM 1299 C CA . SER A 1 179 ? 16.950 -1.739 -44.981 1.00 42.69 179 SER A CA 1
ATOM 1300 C C . SER A 1 179 ? 16.145 -0.543 -44.450 1.00 42.69 179 SER A C 1
ATOM 1302 O O . SER A 1 179 ? 15.132 -0.154 -45.011 1.00 42.69 179 SER A O 1
ATOM 1304 N N . SER A 1 180 ? 16.689 0.171 -43.459 1.00 48.56 180 SER A N 1
ATOM 1305 C CA . SER A 1 180 ? 17.668 1.231 -43.751 1.00 48.56 180 SER A CA 1
ATOM 1306 C C . SER A 1 180 ? 18.202 1.906 -42.488 1.00 48.56 180 SER A C 1
ATOM 1308 O O . SER A 1 180 ? 17.463 2.236 -41.565 1.00 48.56 180 SER A O 1
ATOM 1310 N N . ALA A 1 181 ? 19.513 2.119 -42.506 1.00 49.53 181 ALA A N 1
ATOM 1311 C CA . ALA A 1 181 ? 20.262 3.003 -41.633 1.00 49.53 181 ALA A CA 1
ATOM 1312 C C . ALA A 1 181 ? 20.191 4.457 -42.139 1.00 49.53 181 ALA A C 1
ATOM 1314 O O . ALA A 1 181 ? 20.204 4.682 -43.348 1.00 49.53 181 ALA A O 1
ATOM 1315 N N . ALA A 1 182 ? 20.160 5.405 -41.203 1.00 50.12 182 ALA A N 1
ATOM 1316 C CA . ALA A 1 182 ? 20.608 6.805 -41.288 1.00 50.12 182 ALA A CA 1
ATOM 1317 C C . ALA A 1 182 ? 20.531 7.320 -39.833 1.00 50.12 182 ALA A C 1
ATOM 1319 O O . ALA A 1 182 ? 19.465 7.252 -39.232 1.00 50.12 182 ALA A O 1
ATOM 1320 N N . GLU A 1 183 ? 21.598 7.585 -39.077 1.00 47.31 183 GLU A N 1
ATOM 1321 C CA . GLU A 1 183 ? 22.693 8.550 -39.256 1.00 47.31 183 GLU A CA 1
ATOM 1322 C C . GLU A 1 183 ? 22.270 9.961 -39.687 1.00 47.31 183 GLU A C 1
ATOM 1324 O O . GLU A 1 183 ? 21.585 10.140 -40.688 1.00 47.31 183 GLU A O 1
ATOM 1329 N N . GLN A 1 184 ? 22.827 10.930 -38.944 1.00 41.22 184 GLN A N 1
ATOM 1330 C CA . GLN A 1 184 ? 22.754 12.397 -39.058 1.00 41.22 184 GLN A CA 1
ATOM 1331 C C . GLN A 1 184 ? 21.501 13.027 -38.428 1.00 41.22 184 GLN A C 1
ATOM 1333 O O . GLN A 1 184 ? 20.381 12.635 -38.707 1.00 41.22 184 GLN A O 1
ATOM 1338 N N . GLY A 1 185 ? 21.590 14.030 -37.561 1.00 39.75 185 GLY A N 1
ATOM 1339 C CA . GLY A 1 185 ? 22.702 14.886 -37.170 1.00 39.75 185 GLY A CA 1
ATOM 1340 C C . GLY A 1 185 ? 22.135 16.248 -36.750 1.00 39.75 185 GLY A C 1
ATOM 1341 O O . GLY A 1 185 ? 21.022 16.598 -37.126 1.00 39.75 185 GLY A O 1
ATOM 1342 N N . SER A 1 186 ? 22.958 17.015 -36.042 1.00 41.53 186 SER A N 1
ATOM 1343 C CA . SER A 1 186 ? 22.904 18.478 -35.955 1.00 41.53 186 SER A CA 1
ATOM 1344 C C . SER A 1 186 ? 21.885 19.189 -35.043 1.00 41.53 186 SER A C 1
ATOM 1346 O O . SER A 1 186 ? 20.673 19.152 -35.213 1.00 41.53 186 SER A O 1
ATOM 1348 N N . ASP A 1 187 ? 22.502 19.976 -34.157 1.00 42.19 187 ASP A N 1
ATOM 1349 C CA . ASP A 1 187 ? 22.225 21.392 -33.898 1.00 42.19 187 ASP A CA 1
ATOM 1350 C C . ASP A 1 187 ? 21.256 21.829 -32.786 1.00 42.19 187 ASP A C 1
ATOM 1352 O O . ASP A 1 187 ? 20.054 22.027 -32.931 1.00 42.19 187 ASP A O 1
ATOM 1356 N N . ARG A 1 188 ? 21.922 22.136 -31.666 1.00 49.47 188 ARG A N 1
ATOM 1357 C CA . ARG A 1 188 ? 21.675 23.223 -30.707 1.00 49.47 188 ARG A CA 1
ATOM 1358 C C . ARG A 1 188 ? 21.490 24.582 -31.425 1.00 49.47 188 ARG A C 1
ATOM 1360 O O . ARG A 1 188 ? 22.260 24.892 -32.328 1.00 49.47 188 ARG A O 1
ATOM 1367 N N . PRO A 1 189 ? 20.565 25.445 -30.963 1.00 56.69 189 PRO A N 1
ATOM 1368 C CA . PRO A 1 189 ? 20.939 26.667 -30.219 1.00 56.69 189 PRO A CA 1
ATOM 1369 C C . PRO A 1 189 ? 20.031 26.834 -28.978 1.00 56.69 189 PRO A C 1
ATOM 1371 O O . PRO A 1 189 ? 18.836 26.592 -29.028 1.00 56.69 189 PRO A O 1
ATOM 1374 N N . SER A 1 190 ? 20.534 27.066 -27.762 1.00 51.84 190 SER A N 1
ATOM 1375 C CA . SER A 1 190 ? 21.031 28.348 -27.235 1.00 51.84 190 SER A CA 1
ATOM 1376 C C . SER A 1 190 ? 20.103 29.536 -27.523 1.00 51.84 190 SER A C 1
ATOM 1378 O O . SER A 1 190 ? 20.253 30.212 -28.533 1.00 51.84 190 SER A O 1
ATOM 1380 N N . GLY A 1 191 ? 19.185 29.810 -26.596 1.00 42.09 191 GLY A N 1
ATOM 1381 C CA . GLY A 1 191 ? 18.344 31.004 -26.596 1.00 42.09 191 GLY A CA 1
ATOM 1382 C C . GLY A 1 191 ? 17.962 31.373 -25.169 1.00 42.09 191 GLY A C 1
ATOM 1383 O O . GLY A 1 191 ? 17.023 30.820 -24.609 1.00 42.09 191 GLY A O 1
ATOM 1384 N N . ALA A 1 192 ? 18.745 32.270 -24.578 1.00 48.25 192 ALA A N 1
ATOM 1385 C CA . ALA A 1 192 ? 18.392 32.991 -23.368 1.00 48.25 192 ALA A CA 1
ATOM 1386 C C . ALA A 1 192 ? 17.299 34.018 -23.692 1.00 48.25 192 ALA A C 1
ATOM 1388 O O . ALA A 1 192 ? 17.417 34.735 -24.683 1.00 48.25 192 ALA A O 1
ATOM 1389 N N . ALA A 1 193 ? 16.294 34.136 -22.830 1.00 45.75 193 ALA A N 1
ATOM 1390 C CA . ALA A 1 193 ? 15.474 35.335 -22.730 1.00 45.75 193 ALA A CA 1
ATOM 1391 C C . ALA A 1 193 ? 15.098 35.538 -21.259 1.00 45.75 193 ALA A C 1
ATOM 1393 O O . ALA A 1 193 ? 14.305 34.801 -20.680 1.00 45.75 193 ALA A O 1
ATOM 1394 N N . LEU A 1 194 ? 15.787 36.507 -20.662 1.00 54.84 194 LEU A N 1
ATOM 1395 C CA . LEU A 1 194 ? 15.475 37.144 -19.393 1.00 54.84 194 LEU A CA 1
ATOM 1396 C C . LEU A 1 194 ? 14.377 38.181 -19.655 1.00 54.84 194 LEU A C 1
ATOM 1398 O O . LEU A 1 194 ? 14.626 39.142 -20.373 1.00 54.84 194 LEU A O 1
ATOM 1402 N N . GLU A 1 195 ? 13.214 38.004 -19.041 1.00 42.88 195 GLU A N 1
ATOM 1403 C CA . GLU A 1 195 ? 12.129 38.984 -18.878 1.00 42.88 195 GLU A CA 1
ATOM 1404 C C . GLU A 1 195 ? 11.378 38.557 -17.599 1.00 42.88 195 GLU A C 1
ATOM 1406 O O . GLU A 1 195 ? 11.194 37.364 -17.385 1.00 42.88 195 GLU A O 1
ATOM 1411 N N . SER A 1 196 ? 10.913 39.377 -16.660 1.00 42.34 196 SER A N 1
ATOM 1412 C CA . SER A 1 196 ? 10.963 40.816 -16.429 1.00 42.34 196 SER A CA 1
ATOM 1413 C C . SER A 1 196 ? 10.597 41.058 -14.945 1.00 42.34 196 SER A C 1
ATOM 1415 O O . SER A 1 196 ? 9.762 40.362 -14.375 1.00 42.34 196 SER A O 1
ATOM 1417 N N . THR A 1 197 ? 11.264 42.045 -14.344 1.00 42.44 197 THR A N 1
ATOM 1418 C CA . THR A 1 197 ? 10.956 42.945 -13.194 1.00 42.44 197 THR A CA 1
ATOM 1419 C C . THR A 1 197 ? 9.447 43.331 -13.080 1.00 42.44 197 THR A C 1
ATOM 1421 O O . THR A 1 197 ? 8.773 43.158 -14.093 1.00 42.44 197 THR A O 1
ATOM 1424 N N . PRO A 1 198 ? 8.871 43.972 -12.012 1.00 56.47 198 PRO A N 1
ATOM 1425 C CA . PRO A 1 198 ? 9.382 44.463 -10.710 1.00 56.47 198 PRO A CA 1
ATOM 1426 C C . PRO A 1 198 ? 8.537 44.124 -9.449 1.00 56.47 198 PRO A C 1
ATOM 1428 O O . PRO A 1 198 ? 7.401 43.665 -9.500 1.00 56.47 198 PRO A O 1
ATOM 1431 N N . ALA A 1 199 ? 9.097 44.498 -8.293 1.00 49.66 199 ALA A N 1
ATOM 1432 C CA . ALA A 1 199 ? 8.397 44.789 -7.041 1.00 49.66 199 ALA A CA 1
ATOM 1433 C C . ALA A 1 199 ? 7.496 46.037 -7.139 1.00 49.66 199 ALA A C 1
ATOM 1435 O O . ALA A 1 199 ? 7.959 47.037 -7.680 1.00 49.66 199 ALA A O 1
ATOM 1436 N N . SER A 1 200 ? 6.298 46.040 -6.532 1.00 42.06 200 SER A N 1
ATOM 1437 C CA . SER A 1 200 ? 5.771 47.215 -5.806 1.00 42.06 200 SER A CA 1
ATOM 1438 C C . SER A 1 200 ? 4.397 46.997 -5.152 1.00 42.06 200 SER A C 1
ATOM 1440 O O . SER A 1 200 ? 3.470 46.528 -5.797 1.00 42.06 200 SER A O 1
ATOM 1442 N N . THR A 1 201 ? 4.273 47.541 -3.936 1.00 41.06 201 THR A N 1
ATOM 1443 C CA . THR A 1 201 ? 3.100 48.280 -3.418 1.00 41.06 201 THR A CA 1
ATOM 1444 C C . THR A 1 201 ? 1.918 47.526 -2.775 1.00 41.06 201 THR A C 1
ATOM 1446 O O . THR A 1 201 ? 1.008 47.042 -3.431 1.00 41.06 201 THR A O 1
ATOM 1449 N N . ALA A 1 202 ? 1.944 47.616 -1.437 1.00 43.12 202 ALA A N 1
ATOM 1450 C CA . ALA A 1 202 ? 0.904 48.086 -0.506 1.00 43.12 202 ALA A CA 1
ATOM 1451 C C . ALA A 1 202 ? -0.386 47.286 -0.235 1.00 43.12 202 ALA A C 1
ATOM 1453 O O . ALA A 1 202 ? -1.182 46.975 -1.114 1.00 43.12 202 ALA A O 1
ATOM 1454 N N . LEU A 1 203 ? -0.622 47.117 1.075 1.00 51.72 203 LEU A N 1
ATOM 1455 C CA . LEU A 1 203 ? -1.930 46.930 1.708 1.00 51.72 203 LEU A CA 1
ATOM 1456 C C . LEU A 1 203 ? -2.919 48.035 1.302 1.00 51.72 203 LEU A C 1
ATOM 1458 O O . LEU A 1 203 ? -2.525 49.194 1.138 1.00 51.72 203 LEU A O 1
ATOM 1462 N N . PRO A 1 204 ? -4.219 47.710 1.333 1.00 57.12 204 PRO A N 1
ATOM 1463 C CA . PRO A 1 204 ? -5.103 48.488 2.195 1.00 57.12 204 PRO A CA 1
ATOM 1464 C C . PRO A 1 204 ? -6.060 47.654 3.062 1.00 57.12 204 PRO A C 1
ATOM 1466 O O . PRO A 1 204 ? -6.379 46.500 2.793 1.00 57.12 204 PRO A O 1
ATOM 1469 N N . SER A 1 205 ? -6.458 48.344 4.122 1.00 50.22 205 SER A N 1
ATOM 1470 C CA . SER A 1 205 ? -7.293 48.067 5.285 1.00 50.22 205 SER A CA 1
ATOM 1471 C C . SER A 1 205 ? -8.637 47.347 5.104 1.00 50.22 205 SER A C 1
ATOM 1473 O O . SER A 1 205 ? -9.302 47.464 4.077 1.00 50.22 205 SER A O 1
ATOM 1475 N N . ASP A 1 206 ? -9.041 46.720 6.216 1.00 49.78 206 ASP A N 1
ATOM 1476 C CA . ASP A 1 206 ? -10.405 46.420 6.684 1.00 49.78 206 ASP A CA 1
ATOM 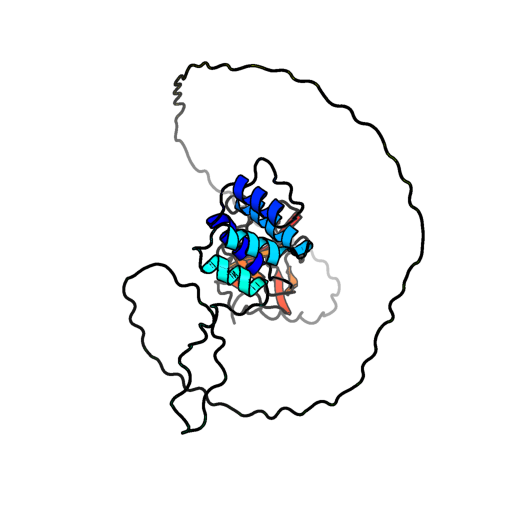1477 C C . ASP A 1 206 ? -11.504 47.371 6.181 1.00 49.78 206 ASP A C 1
ATOM 1479 O O . ASP A 1 206 ? -11.309 48.591 6.114 1.00 49.78 206 ASP A O 1
ATOM 1483 N N . PRO A 1 207 ? -12.721 46.831 6.002 1.00 61.62 207 PRO A N 1
ATOM 1484 C CA . PRO A 1 207 ? -13.807 47.351 6.830 1.00 61.62 207 PRO A CA 1
ATOM 1485 C C . PRO A 1 207 ? -14.648 46.278 7.543 1.00 61.62 207 PRO A C 1
ATOM 1487 O O . PRO A 1 207 ? -15.233 45.378 6.939 1.00 61.62 207 PRO A O 1
ATOM 1490 N N . THR A 1 208 ? -14.788 46.496 8.849 1.00 49.75 208 THR A N 1
ATOM 1491 C CA . THR A 1 208 ? -15.817 45.988 9.760 1.00 49.75 208 THR A CA 1
ATOM 1492 C C . THR A 1 208 ? -17.236 46.281 9.249 1.00 49.75 208 THR A C 1
ATOM 1494 O O . THR A 1 208 ? -17.515 47.426 8.886 1.00 49.75 208 THR A O 1
ATOM 1497 N N . PRO A 1 209 ? -18.172 45.318 9.303 1.00 64.50 209 PRO A N 1
ATOM 1498 C CA . PRO A 1 209 ? -19.598 45.623 9.350 1.00 64.50 209 PRO A CA 1
ATOM 1499 C C . PRO A 1 209 ? -20.165 45.516 10.777 1.00 64.50 209 PRO A C 1
ATOM 1501 O O . PRO A 1 209 ? -19.991 44.511 11.468 1.00 64.50 209 PRO A O 1
ATOM 1504 N N . ASP A 1 210 ? -20.859 46.581 11.181 1.00 51.22 210 ASP A N 1
ATOM 1505 C CA . ASP A 1 210 ? -21.607 46.734 12.431 1.00 51.22 210 ASP A CA 1
ATOM 1506 C C . ASP A 1 210 ? -22.768 45.724 12.591 1.00 51.22 210 ASP A C 1
ATOM 1508 O O . ASP A 1 210 ? -23.354 45.271 11.601 1.00 51.22 210 ASP A O 1
ATOM 1512 N N . PRO A 1 211 ? -23.164 45.405 13.840 1.00 58.03 211 PRO A N 1
ATOM 1513 C CA . PRO A 1 211 ? -24.269 44.505 14.147 1.00 58.03 211 PRO A CA 1
ATOM 1514 C C . PRO A 1 211 ? -25.624 45.216 14.021 1.00 58.03 211 PRO A C 1
ATOM 1516 O O . PRO A 1 211 ? -25.949 46.118 14.793 1.00 58.03 211 PRO A O 1
ATOM 1519 N N . VAL A 1 212 ? -26.459 44.770 13.081 1.00 59.12 212 VAL A N 1
ATOM 1520 C CA . VAL A 1 212 ? -27.858 45.210 12.999 1.00 59.12 212 VAL A CA 1
ATOM 1521 C C . VAL A 1 212 ? -28.718 44.285 13.852 1.00 59.12 212 VAL A C 1
ATOM 1523 O O . VAL A 1 212 ? -28.884 43.104 13.549 1.00 59.12 212 VAL A O 1
ATOM 1526 N N . GLY A 1 213 ? -29.251 44.841 14.938 1.00 47.16 213 GLY A N 1
ATOM 1527 C CA . GLY A 1 213 ? -30.295 44.223 15.736 1.00 47.16 213 GLY A CA 1
ATOM 1528 C C . GLY A 1 213 ? -31.615 44.132 14.971 1.00 47.16 213 GLY A C 1
ATOM 1529 O O . GLY A 1 213 ? -31.980 45.011 14.189 1.00 47.16 213 GLY A O 1
ATOM 1530 N N . SER A 1 214 ? -32.353 43.060 15.225 1.00 53.44 214 SER A N 1
ATOM 1531 C CA . SER A 1 214 ? -33.793 42.990 14.996 1.00 53.44 214 SER A CA 1
ATOM 1532 C C . SER A 1 214 ? -34.380 42.005 15.992 1.00 53.44 214 SER A C 1
ATOM 1534 O O . SER A 1 214 ? -34.449 40.801 15.756 1.00 53.44 214 SER A O 1
ATOM 1536 N N . ASP A 1 215 ? -34.783 42.563 17.128 1.00 45.34 215 ASP A N 1
ATOM 1537 C CA . ASP A 1 215 ? -35.843 42.016 17.956 1.00 45.34 215 ASP A CA 1
ATOM 1538 C C . ASP A 1 215 ? -37.137 42.023 17.141 1.00 45.34 215 ASP A C 1
ATOM 1540 O O . ASP A 1 215 ? -37.534 43.076 16.650 1.00 45.34 215 ASP A O 1
ATOM 1544 N N . LEU A 1 216 ? -37.825 40.885 17.039 1.00 49.47 216 LEU A N 1
ATOM 1545 C CA . LEU A 1 216 ? -39.286 40.871 16.995 1.00 49.47 216 LEU A CA 1
ATOM 1546 C C . LEU A 1 216 ? -39.823 39.521 17.478 1.00 49.47 216 LEU A C 1
ATOM 1548 O O . LEU A 1 216 ? -39.500 38.447 16.977 1.00 49.47 216 LEU A O 1
ATOM 1552 N N . ALA A 1 217 ? -40.643 39.648 18.514 1.00 49.81 217 ALA A N 1
ATOM 1553 C CA . ALA A 1 217 ? -41.314 38.626 19.285 1.00 49.81 217 ALA A CA 1
ATOM 1554 C C . ALA A 1 217 ? -42.141 37.631 18.455 1.00 49.81 217 ALA A C 1
ATOM 1556 O O . ALA A 1 217 ? -42.932 38.009 17.594 1.00 49.81 217 ALA A O 1
ATOM 1557 N N . GLY A 1 218 ? -42.052 36.358 18.840 1.00 42.03 218 GLY A N 1
ATOM 1558 C CA . GLY A 1 218 ? -42.973 35.299 18.443 1.00 42.03 218 GLY A CA 1
ATOM 1559 C C . GLY A 1 218 ? -43.125 34.304 19.586 1.00 42.03 218 GLY A C 1
ATOM 1560 O O . GLY A 1 218 ? -42.390 33.327 19.670 1.00 42.03 218 GLY A O 1
ATOM 1561 N N . ALA A 1 219 ? -44.051 34.591 20.502 1.00 50.69 219 ALA A N 1
ATOM 1562 C CA . ALA A 1 219 ? -44.424 33.700 21.590 1.00 50.69 219 ALA A CA 1
ATOM 1563 C C . ALA A 1 219 ? -45.195 32.491 21.035 1.00 50.69 219 ALA A C 1
ATOM 1565 O O . ALA A 1 219 ? -46.355 32.606 20.647 1.00 50.69 219 ALA A O 1
ATOM 1566 N N . GLY A 1 220 ? -44.542 31.332 21.017 1.00 39.50 220 GLY A N 1
ATOM 1567 C CA . GLY A 1 220 ? -45.161 30.031 20.799 1.00 39.50 220 GLY A CA 1
ATOM 1568 C C . GLY A 1 220 ? -44.589 29.051 21.813 1.00 39.50 220 GLY A C 1
ATOM 1569 O O . GLY A 1 220 ? -43.378 28.855 21.857 1.00 39.50 220 GLY A O 1
ATOM 1570 N N . SER A 1 221 ? -45.456 28.498 22.662 1.00 49.84 221 SER A N 1
ATOM 1571 C CA . SER A 1 221 ? -45.145 27.505 23.692 1.00 49.84 221 SER A CA 1
ATOM 1572 C C . SER A 1 221 ? -44.216 26.405 23.180 1.00 49.84 221 SER A C 1
ATOM 1574 O O . SER A 1 221 ? -44.652 25.499 22.475 1.00 49.84 221 SER A O 1
ATOM 1576 N N . ALA A 1 222 ? -42.948 26.467 23.584 1.00 42.91 222 ALA A N 1
ATOM 1577 C CA . ALA A 1 222 ? -42.017 25.363 23.449 1.00 42.91 222 ALA A CA 1
ATOM 1578 C C . ALA A 1 222 ? -42.144 24.467 24.683 1.00 42.91 222 ALA A C 1
ATOM 1580 O O . ALA A 1 222 ? -41.841 24.855 25.815 1.00 42.91 222 ALA A O 1
ATOM 1581 N N . GLU A 1 223 ? -42.640 23.265 24.426 1.00 45.91 223 GLU A N 1
ATOM 1582 C CA . GLU A 1 223 ? -42.480 22.066 25.233 1.00 45.91 223 GLU A CA 1
ATOM 1583 C C . GLU A 1 223 ? -41.073 22.036 25.853 1.00 45.91 223 GLU A C 1
ATOM 1585 O O . GLU A 1 223 ? -40.076 22.233 25.155 1.00 45.91 223 GLU A O 1
ATOM 1590 N N . ARG A 1 224 ? -40.978 21.846 27.176 1.00 42.94 224 ARG A N 1
ATOM 1591 C CA . ARG A 1 224 ? -39.695 21.672 27.873 1.00 42.94 224 ARG A CA 1
ATOM 1592 C C . ARG A 1 224 ? -39.044 20.377 27.392 1.00 42.94 224 ARG A C 1
ATOM 1594 O O . ARG A 1 224 ? -39.184 19.333 28.021 1.00 42.94 224 ARG A O 1
ATOM 1601 N N . ILE A 1 225 ? -38.314 20.463 26.289 1.00 46.00 225 ILE A N 1
ATOM 1602 C CA . ILE A 1 225 ? -37.330 19.467 25.893 1.00 46.00 225 ILE A CA 1
ATOM 1603 C C . ILE A 1 225 ? -36.236 19.533 26.958 1.00 46.00 225 ILE A C 1
ATOM 1605 O O . ILE A 1 225 ? -35.646 20.589 27.202 1.00 46.00 225 ILE A O 1
ATOM 1609 N N . ALA A 1 226 ? -36.040 18.419 27.660 1.00 45.41 226 ALA A N 1
ATOM 1610 C CA . ALA A 1 226 ? -34.961 18.253 28.622 1.00 45.41 226 ALA A CA 1
ATOM 1611 C C . ALA A 1 226 ? -33.626 18.696 27.991 1.00 45.41 226 ALA A C 1
ATOM 1613 O O . ALA A 1 226 ? -33.429 18.467 26.796 1.00 45.41 226 ALA A O 1
ATOM 1614 N N . PRO A 1 227 ? -32.714 19.333 28.750 1.00 43.75 227 PRO A N 1
ATOM 1615 C CA . PRO A 1 227 ? -31.429 19.754 28.211 1.00 43.75 227 PRO A CA 1
ATOM 1616 C C . PRO A 1 227 ? -30.740 18.541 27.590 1.00 43.75 227 PRO A C 1
ATOM 1618 O O . PRO A 1 227 ? -30.463 17.562 28.285 1.00 43.75 227 PRO A O 1
ATOM 1621 N N . ALA A 1 228 ? -30.524 18.604 26.272 1.00 50.28 228 ALA A N 1
ATOM 1622 C CA . ALA A 1 228 ? -29.748 17.622 25.540 1.00 50.28 228 ALA A CA 1
ATOM 1623 C C . ALA A 1 228 ? -28.427 17.451 26.287 1.00 50.28 228 ALA A C 1
ATOM 1625 O O . ALA A 1 228 ? -27.678 18.415 26.465 1.00 50.28 228 ALA A O 1
ATOM 1626 N N . THR A 1 229 ? -28.205 16.247 26.812 1.00 47.69 229 THR A N 1
ATOM 1627 C CA . THR A 1 229 ? -26.973 15.875 27.492 1.00 47.69 229 THR A CA 1
ATOM 1628 C C . THR A 1 229 ? -25.822 16.302 26.594 1.00 47.69 229 THR A C 1
ATOM 1630 O O . THR A 1 229 ? -25.749 15.864 25.446 1.00 47.69 229 THR A O 1
ATOM 1633 N N . ALA A 1 230 ? -24.999 17.238 27.078 1.00 52.22 230 ALA A N 1
ATOM 1634 C CA . ALA A 1 230 ? -23.870 17.745 26.314 1.00 52.22 230 ALA A CA 1
ATOM 1635 C C . ALA A 1 230 ? -23.061 16.542 25.802 1.00 52.22 230 ALA A C 1
ATOM 1637 O O . ALA A 1 230 ? -22.819 15.627 26.597 1.00 52.22 230 ALA A O 1
ATOM 1638 N N . PRO A 1 231 ? -22.710 16.500 24.503 1.00 54.84 231 PRO A N 1
ATOM 1639 C CA . PRO A 1 231 ? -22.026 15.357 23.922 1.00 54.84 231 PRO A CA 1
ATOM 1640 C C . PRO A 1 231 ? -20.779 15.057 24.750 1.00 54.84 231 PRO A C 1
ATOM 1642 O O . PRO A 1 231 ? -19.978 15.950 25.028 1.00 54.84 231 PRO A O 1
ATOM 1645 N N . GLU A 1 232 ? -20.684 13.809 25.200 1.00 55.53 232 GLU A N 1
ATOM 1646 C CA . GLU A 1 232 ? -19.578 13.314 26.007 1.00 55.53 232 GLU A CA 1
ATOM 1647 C C . GLU A 1 232 ? -18.266 13.615 25.267 1.00 55.53 232 GLU A C 1
ATOM 1649 O O . GLU A 1 232 ? -18.089 13.267 24.096 1.00 55.53 232 GLU A O 1
ATOM 1654 N N . GLU A 1 233 ? -17.402 14.390 25.917 1.00 62.59 233 GLU A N 1
ATOM 1655 C CA . GLU A 1 233 ? -16.238 15.021 25.301 1.00 62.59 233 GLU A CA 1
ATOM 1656 C C . GLU A 1 233 ? -15.228 13.935 24.890 1.00 62.59 233 GLU A C 1
ATOM 1658 O O . GLU A 1 233 ? -14.787 13.131 25.711 1.00 62.59 233 GLU A O 1
ATOM 1663 N N . GLN A 1 234 ? -14.911 13.851 23.595 1.00 62.94 234 GLN A N 1
ATOM 1664 C CA . GLN A 1 234 ? -14.128 12.744 23.039 1.00 62.94 234 GLN A CA 1
ATOM 1665 C C . GLN A 1 234 ? -12.654 12.845 23.423 1.00 62.94 234 GLN A C 1
ATOM 1667 O O . GLN A 1 234 ? -11.989 13.831 23.105 1.00 62.94 234 GLN A O 1
ATOM 1672 N N . VAL A 1 235 ? -12.128 11.792 24.052 1.00 64.12 235 VAL A N 1
ATOM 1673 C CA . VAL A 1 235 ? -10.699 11.640 24.343 1.00 64.12 235 VAL A CA 1
ATOM 1674 C C . VAL A 1 235 ? -10.089 10.669 23.337 1.00 64.12 235 VAL A C 1
ATOM 1676 O O . VAL A 1 235 ? -10.340 9.465 23.381 1.00 64.12 235 VAL A O 1
ATOM 1679 N N . PHE A 1 236 ? -9.253 11.182 22.436 1.00 72.19 236 PHE A N 1
ATOM 1680 C CA . PHE A 1 236 ? -8.500 10.351 21.499 1.00 72.19 236 PHE A CA 1
ATOM 1681 C C . PHE A 1 236 ? -7.211 9.853 22.155 1.00 72.19 236 PHE A C 1
ATOM 1683 O O . PHE A 1 236 ? -6.281 10.622 22.415 1.00 72.19 236 PHE A O 1
ATOM 1690 N N . ILE A 1 237 ? -7.133 8.548 22.414 1.00 71.88 237 ILE A N 1
ATOM 1691 C CA . ILE A 1 237 ? -5.906 7.918 22.910 1.00 71.88 237 ILE A CA 1
ATOM 1692 C C . ILE A 1 237 ? -4.858 7.975 21.790 1.00 71.88 237 ILE A C 1
ATOM 1694 O O . ILE A 1 237 ? -4.997 7.304 20.774 1.00 71.88 237 ILE A O 1
ATOM 1698 N N . GLY A 1 238 ? -3.817 8.792 21.972 1.00 79.62 238 GLY A N 1
ATOM 1699 C CA . GLY A 1 238 ? -2.679 8.901 21.048 1.00 79.62 238 GLY A CA 1
ATOM 1700 C C . GLY A 1 238 ? -2.714 10.087 20.079 1.00 79.62 238 GLY A C 1
ATOM 1701 O O . GLY A 1 238 ? -1.678 10.405 19.506 1.00 79.62 238 GLY A O 1
ATOM 1702 N N . CYS A 1 239 ? -3.842 10.788 19.939 1.00 87.31 239 CYS A N 1
ATOM 1703 C CA . CYS A 1 239 ? -3.927 12.040 19.183 1.00 87.31 239 CYS A CA 1
ATOM 1704 C C . CYS A 1 239 ? -3.990 13.218 20.169 1.00 87.31 239 CYS A C 1
ATOM 1706 O O . CYS A 1 239 ? -5.011 13.452 20.815 1.00 87.31 239 CYS A O 1
ATOM 1708 N N . SER A 1 240 ? -2.873 13.922 20.356 1.00 87.38 240 SER A N 1
ATOM 1709 C CA . SER A 1 240 ? -2.774 15.120 21.203 1.00 87.38 240 SER A CA 1
ATOM 1710 C C . SER A 1 240 ? -2.661 16.383 20.358 1.00 87.38 240 SER A C 1
ATOM 1712 O O . SER A 1 240 ? -1.944 16.375 19.363 1.00 87.38 240 SER A O 1
ATOM 1714 N N . GLY A 1 241 ? -3.304 17.455 20.806 1.00 87.75 241 GLY A N 1
ATOM 1715 C CA . GLY A 1 241 ? -3.187 18.810 20.275 1.00 87.75 241 GLY A CA 1
ATOM 1716 C C . GLY A 1 241 ? -3.961 19.774 21.171 1.00 87.75 241 GLY A C 1
ATOM 1717 O O . GLY A 1 241 ? -4.732 19.333 22.035 1.00 87.75 241 GLY A O 1
ATOM 1718 N N . GLU A 1 242 ? -3.748 21.068 20.982 1.00 90.31 242 GLU A N 1
ATOM 1719 C CA . GLU A 1 242 ? -4.554 22.106 21.619 1.00 90.31 242 GLU A CA 1
ATOM 1720 C C . GLU A 1 242 ? -5.993 22.071 21.079 1.00 90.31 242 GLU A C 1
ATOM 1722 O O . GLU A 1 242 ? -6.218 21.695 19.928 1.00 90.31 242 GLU A O 1
ATOM 1727 N N . PRO A 1 243 ? -7.009 22.457 21.865 1.00 90.81 243 PRO A N 1
ATOM 1728 C CA . PRO A 1 243 ? -8.384 22.424 21.389 1.00 90.81 243 PRO A CA 1
ATOM 1729 C C . PRO A 1 243 ? -8.585 23.269 20.125 1.00 90.81 243 PRO A C 1
ATOM 1731 O O . PRO A 1 243 ? -8.346 24.475 20.128 1.00 90.81 243 PRO A O 1
ATOM 1734 N N . GLY A 1 244 ? -9.068 22.637 19.057 1.00 90.44 244 GLY A N 1
ATOM 1735 C CA . GLY A 1 244 ? -9.226 23.252 17.739 1.00 90.44 244 GLY A CA 1
ATOM 1736 C C . GLY A 1 244 ? -7.978 23.194 16.851 1.00 90.44 244 GLY A C 1
ATOM 1737 O O . GLY A 1 244 ? -8.070 23.563 15.683 1.00 90.44 244 GLY A O 1
ATOM 1738 N N . GLU A 1 245 ? -6.839 22.706 17.348 1.00 94.81 245 GLU A N 1
ATOM 1739 C CA . GLU A 1 245 ? -5.641 22.465 16.542 1.00 94.81 245 GLU A CA 1
ATOM 1740 C C . GLU A 1 245 ? -5.882 21.318 15.556 1.00 94.81 245 GLU A C 1
ATOM 1742 O O . GLU A 1 245 ? -6.432 20.274 15.913 1.00 94.81 245 GLU A O 1
ATOM 1747 N N . LEU A 1 246 ? -5.451 21.496 14.308 1.00 95.50 246 LEU A N 1
ATOM 1748 C CA . LEU A 1 246 ? -5.458 20.435 13.309 1.00 95.50 246 LEU A CA 1
ATOM 1749 C C . LEU A 1 246 ? -4.388 19.390 13.658 1.00 95.50 246 LEU A C 1
ATOM 1751 O O . LEU A 1 246 ? -3.194 19.634 13.516 1.00 95.50 246 LEU A O 1
ATOM 1755 N N . VAL A 1 247 ? -4.825 18.194 14.046 1.00 95.44 247 VAL A N 1
ATOM 1756 C CA . VAL A 1 247 ? -3.942 17.055 14.337 1.00 95.44 247 VAL A CA 1
ATOM 1757 C C . VAL A 1 247 ? -3.446 16.402 13.045 1.00 95.44 247 VAL A C 1
ATOM 1759 O O . VAL A 1 247 ? -2.312 15.920 12.976 1.00 95.44 247 VAL A O 1
ATOM 1762 N N . GLY A 1 248 ? -4.301 16.359 12.020 1.00 95.62 248 GLY A N 1
ATOM 1763 C CA . GLY A 1 248 ? -3.955 15.823 10.708 1.00 95.62 248 GLY A CA 1
ATOM 1764 C C . GLY A 1 248 ? -5.160 15.363 9.894 1.00 95.62 248 GLY A C 1
ATOM 1765 O O . GLY A 1 248 ? -6.292 15.767 10.147 1.00 95.62 248 GLY A O 1
ATOM 1766 N N . TYR A 1 249 ? -4.913 14.489 8.923 1.00 96.44 249 TYR A N 1
ATOM 1767 C CA . TYR A 1 249 ? -5.895 13.981 7.971 1.00 96.44 249 TYR A CA 1
ATOM 1768 C C . TYR A 1 249 ? -5.874 12.456 7.931 1.00 96.44 249 TYR A C 1
ATOM 1770 O O . TYR A 1 249 ? -4.806 11.841 7.927 1.00 96.44 249 TYR A O 1
ATOM 1778 N N . TRP A 1 250 ? -7.042 11.825 7.855 1.00 96.00 250 TRP A N 1
ATOM 1779 C CA . TRP A 1 250 ? -7.148 10.378 7.650 1.00 96.00 250 TRP A CA 1
ATOM 1780 C C . TRP A 1 250 ? -7.932 10.044 6.381 1.00 96.00 250 TRP A C 1
ATOM 1782 O O . TRP A 1 250 ? -8.788 10.804 5.934 1.00 96.00 250 TRP A O 1
ATOM 1792 N N . TYR A 1 251 ? -7.612 8.895 5.785 1.00 95.25 251 TYR A N 1
ATOM 1793 C CA . TYR A 1 251 ? -8.205 8.436 4.531 1.00 95.25 251 TYR A CA 1
ATOM 1794 C C . TYR A 1 251 ? -9.483 7.626 4.779 1.00 95.25 251 TYR A C 1
ATOM 1796 O O . TYR A 1 251 ? -9.421 6.526 5.340 1.00 95.25 251 TYR A O 1
ATOM 1804 N N . ALA A 1 252 ? -10.622 8.139 4.313 1.00 95.25 252 ALA A N 1
ATOM 1805 C CA . ALA A 1 252 ? -11.935 7.526 4.510 1.00 95.25 252 ALA A CA 1
ATOM 1806 C C . ALA A 1 252 ? -12.339 6.522 3.423 1.00 95.25 252 ALA A C 1
ATOM 1808 O O . ALA A 1 252 ? -13.265 5.742 3.621 1.00 95.25 252 ALA A O 1
ATOM 1809 N N . GLY A 1 253 ? -11.606 6.457 2.311 1.00 94.38 253 GLY A N 1
ATOM 1810 C CA . GLY A 1 253 ? -11.977 5.601 1.186 1.00 94.38 253 GLY A CA 1
ATOM 1811 C C . GLY A 1 253 ? -12.828 6.344 0.168 1.00 94.38 253 GLY A C 1
ATOM 1812 O O . GLY A 1 253 ? -12.686 7.552 0.007 1.00 94.38 253 GLY A O 1
ATOM 1813 N N . ARG A 1 254 ? -13.668 5.603 -0.560 1.00 95.62 254 ARG A N 1
ATOM 1814 C CA . ARG A 1 254 ? -14.492 6.133 -1.661 1.00 95.62 254 ARG A CA 1
ATOM 1815 C C . ARG A 1 254 ? -15.869 6.625 -1.226 1.00 95.62 254 ARG A C 1
ATOM 1817 O O . ARG A 1 254 ? -16.563 7.279 -1.995 1.00 95.62 254 ARG A O 1
ATOM 1824 N N . GLU A 1 255 ? -16.256 6.298 -0.002 1.00 96.50 255 GLU A N 1
ATOM 1825 C CA . GLU A 1 255 ? -17.527 6.692 0.590 1.00 96.50 255 GLU A CA 1
ATOM 1826 C C . GLU A 1 255 ? -17.273 7.824 1.582 1.00 96.50 255 GLU A C 1
ATOM 1828 O O . GLU A 1 255 ? -16.305 7.784 2.346 1.00 96.50 255 GLU A O 1
ATOM 1833 N N . SER A 1 256 ? -18.121 8.854 1.548 1.00 96.44 256 SER A N 1
ATOM 1834 C CA . SER A 1 256 ? -18.042 9.926 2.536 1.00 96.44 256 SER A CA 1
ATOM 1835 C C . SER A 1 256 ? -18.461 9.372 3.899 1.00 96.44 256 SER A C 1
ATOM 1837 O O . SER A 1 256 ? -19.542 8.788 3.992 1.00 96.44 256 SER A O 1
ATOM 1839 N N . PRO A 1 257 ? -17.663 9.558 4.964 1.00 96.50 257 PRO A N 1
ATOM 1840 C CA . PRO A 1 257 ? -18.017 9.047 6.283 1.00 96.50 257 PRO A CA 1
ATOM 1841 C C . PRO A 1 257 ? -19.134 9.850 6.968 1.00 96.50 257 PRO A C 1
ATOM 1843 O O . PRO A 1 257 ? -19.620 9.415 8.005 1.00 96.50 257 PRO A O 1
ATOM 1846 N N . GLY A 1 258 ? -19.528 11.006 6.422 1.00 96.88 258 GLY A N 1
ATOM 1847 C CA . GLY A 1 258 ? -20.554 11.893 6.979 1.00 96.88 258 GLY A CA 1
ATOM 1848 C C . GLY A 1 258 ? -20.317 13.354 6.591 1.00 96.88 258 GLY A C 1
ATOM 1849 O O . GLY A 1 258 ? -19.583 13.637 5.641 1.00 96.88 258 GLY A O 1
ATOM 1850 N N . SER A 1 259 ? -20.924 14.270 7.338 1.00 98.00 259 SER A N 1
ATOM 1851 C CA . SER A 1 259 ? -20.734 15.725 7.257 1.00 98.00 259 SER A CA 1
ATOM 1852 C C . SER A 1 259 ? -20.219 16.277 8.590 1.00 98.00 259 SER A C 1
ATOM 1854 O O . SER A 1 259 ? -20.231 15.591 9.615 1.00 98.00 259 SER A O 1
ATOM 1856 N N . LYS A 1 260 ? -19.765 17.533 8.606 1.00 96.56 260 LYS A N 1
ATOM 1857 C CA . LYS A 1 260 ? -19.378 18.216 9.846 1.00 96.56 260 LYS A CA 1
ATOM 1858 C C . LYS A 1 260 ? -20.497 18.137 10.898 1.00 96.56 260 LYS A C 1
ATOM 1860 O O . LYS A 1 260 ? -21.633 18.520 10.639 1.00 96.56 260 LYS A O 1
ATOM 1865 N N . GLY A 1 261 ? -20.139 17.717 12.109 1.00 95.38 261 GLY A N 1
ATOM 1866 C CA . GLY A 1 261 ? -21.036 17.535 13.251 1.00 95.38 261 GLY A CA 1
ATOM 1867 C C . GLY A 1 261 ? -21.521 16.097 13.438 1.00 95.38 261 GLY A C 1
ATOM 1868 O O . GLY A 1 261 ? -21.950 15.758 14.541 1.00 95.38 261 GLY A O 1
ATOM 1869 N N . ASP A 1 262 ? -21.400 15.242 12.419 1.00 96.88 262 ASP A N 1
ATOM 1870 C CA . ASP A 1 262 ? -21.836 13.852 12.519 1.00 96.88 262 ASP A CA 1
ATOM 1871 C C . ASP A 1 262 ? -20.942 13.056 13.474 1.00 96.88 262 ASP A C 1
ATOM 1873 O O . ASP A 1 262 ? -19.711 13.167 13.459 1.00 96.88 262 ASP A O 1
ATOM 1877 N N . LEU A 1 263 ? -21.580 12.219 14.293 1.00 95.75 263 LEU A N 1
ATOM 1878 C CA . LEU A 1 263 ? -20.912 11.237 15.137 1.00 95.75 263 LEU A CA 1
ATOM 1879 C C . LEU A 1 263 ? -20.722 9.944 14.343 1.00 95.75 263 LEU A C 1
ATOM 1881 O O . LEU A 1 263 ? -21.687 9.236 14.057 1.00 95.75 263 LEU A O 1
ATOM 1885 N N . ILE A 1 264 ? -19.476 9.614 14.022 1.00 96.12 264 ILE A N 1
ATOM 1886 C CA . ILE A 1 264 ? -19.122 8.393 13.303 1.00 96.12 264 ILE A CA 1
ATOM 1887 C C . ILE A 1 264 ? -18.466 7.383 14.237 1.00 96.12 264 ILE A C 1
ATOM 1889 O O . ILE A 1 264 ? -17.796 7.743 15.206 1.00 96.12 264 ILE A O 1
ATOM 1893 N N . LYS A 1 265 ? -18.613 6.099 13.910 1.00 96.12 265 LYS A N 1
ATOM 1894 C CA . LYS A 1 265 ? -17.866 5.022 14.557 1.00 96.12 265 LYS A CA 1
ATOM 1895 C C . LYS A 1 265 ? -16.718 4.596 13.653 1.00 96.12 265 LYS A C 1
ATOM 1897 O O . LYS A 1 265 ? -16.940 4.231 12.502 1.00 96.12 265 LYS A O 1
ATOM 1902 N N . VAL A 1 266 ? -15.498 4.633 14.176 1.00 95.44 266 VAL A N 1
ATOM 1903 C CA . VAL A 1 266 ? -14.281 4.290 13.439 1.00 95.44 266 VAL A CA 1
ATOM 1904 C C . VAL A 1 266 ? -14.328 2.801 13.040 1.00 95.44 266 VAL A C 1
ATOM 1906 O O . VAL A 1 266 ? -14.352 1.939 13.920 1.00 95.44 266 VAL A O 1
ATOM 1909 N N . PRO A 1 267 ? -14.371 2.455 11.738 1.00 93.38 267 PRO A N 1
ATOM 1910 C CA . PRO A 1 267 ? -14.668 1.085 11.300 1.00 93.38 267 PRO A CA 1
ATOM 1911 C C . PRO A 1 267 ? -13.467 0.130 11.379 1.00 93.38 267 PRO A C 1
ATOM 1913 O O . PRO A 1 267 ? -13.631 -1.084 11.311 1.00 93.38 267 PRO A O 1
ATOM 1916 N N . ARG A 1 268 ? -12.255 0.674 11.480 1.00 93.50 268 ARG A N 1
ATOM 1917 C CA . ARG A 1 268 ? -10.966 -0.033 11.514 1.00 93.50 268 ARG A CA 1
ATOM 1918 C C . ARG A 1 268 ? -9.910 0.913 12.063 1.00 93.50 268 ARG A C 1
ATOM 1920 O O . ARG A 1 268 ? -10.186 2.101 12.150 1.00 93.50 268 ARG A O 1
ATOM 1927 N N . ASP A 1 269 ? -8.707 0.435 12.343 1.00 93.62 269 ASP A N 1
ATOM 1928 C CA . ASP A 1 269 ? -7.628 1.348 12.722 1.00 93.62 269 ASP A CA 1
ATOM 1929 C C . ASP A 1 269 ? -7.292 2.300 11.561 1.00 93.62 269 ASP A C 1
ATOM 1931 O O . ASP A 1 269 ? -7.107 1.882 10.409 1.00 93.62 269 ASP A O 1
ATOM 1935 N N . LEU A 1 270 ? -7.261 3.600 11.857 1.00 94.94 270 LEU A N 1
ATOM 1936 C CA . LEU A 1 270 ? -7.022 4.658 10.878 1.00 94.94 270 LEU A CA 1
ATOM 1937 C C . LEU A 1 270 ? -5.762 5.431 11.240 1.00 94.94 270 LEU A C 1
ATOM 1939 O O . LEU A 1 270 ? -5.587 5.875 12.370 1.00 94.94 270 LEU A O 1
ATOM 1943 N N . ASN A 1 271 ? -4.913 5.659 10.244 1.00 94.75 271 ASN A N 1
ATOM 1944 C CA . ASN A 1 271 ? -3.726 6.488 10.400 1.00 94.75 271 ASN A CA 1
ATOM 1945 C C . ASN A 1 271 ? -4.079 7.948 10.111 1.00 94.75 271 ASN A C 1
ATOM 1947 O O . ASN A 1 271 ? -4.516 8.266 9.001 1.00 94.75 271 ASN A O 1
ATOM 1951 N N . VAL A 1 272 ? -3.837 8.819 11.088 1.00 95.44 272 VAL A N 1
ATOM 1952 C CA . VAL A 1 272 ? -3.948 10.274 10.956 1.00 95.44 272 VAL A CA 1
ATOM 1953 C C . VAL A 1 272 ? -2.575 10.817 10.587 1.00 95.44 272 VAL A C 1
ATOM 1955 O O . VAL A 1 272 ? -1.584 10.559 11.274 1.00 95.44 272 VAL A O 1
ATOM 1958 N N . ARG A 1 273 ? -2.495 11.548 9.481 1.00 94.69 273 ARG A N 1
ATOM 1959 C CA . ARG A 1 273 ? -1.243 12.022 8.882 1.00 94.69 273 ARG A CA 1
ATOM 1960 C C . ARG A 1 273 ? -1.145 13.533 8.951 1.00 94.69 273 ARG A C 1
ATOM 1962 O O . ARG A 1 273 ? -2.162 14.204 8.842 1.00 94.69 273 ARG A O 1
ATOM 1969 N N . ALA A 1 274 ? 0.067 14.050 9.121 1.00 91.94 274 ALA A N 1
ATOM 1970 C CA . ALA A 1 274 ? 0.289 15.490 9.264 1.00 91.94 274 ALA A CA 1
ATOM 1971 C C . ALA A 1 274 ? -0.050 16.274 7.987 1.00 91.94 274 ALA A C 1
ATOM 1973 O O . ALA A 1 274 ? -0.629 17.355 8.057 1.00 91.94 274 ALA A O 1
ATOM 1974 N N . ASP A 1 275 ? 0.313 15.721 6.829 1.00 91.25 275 ASP A N 1
ATOM 1975 C CA . ASP A 1 275 ? 0.309 16.468 5.574 1.00 91.25 275 ASP A CA 1
ATOM 1976 C C . ASP A 1 275 ? -1.078 16.518 4.928 1.00 91.25 275 ASP A C 1
ATOM 1978 O O . ASP A 1 275 ? -1.811 15.524 4.893 1.00 91.25 275 ASP A O 1
ATOM 1982 N N . TYR A 1 276 ? -1.408 17.684 4.369 1.00 90.50 276 TYR A N 1
ATOM 1983 C CA . TYR A 1 276 ? -2.628 17.899 3.598 1.00 90.50 276 TYR A CA 1
ATOM 1984 C C . TYR A 1 276 ? -2.629 17.031 2.327 1.00 90.50 276 TYR A C 1
ATOM 1986 O O . TYR A 1 276 ? -1.609 16.968 1.640 1.00 90.50 276 TYR A O 1
ATOM 1994 N N . PRO A 1 277 ? -3.742 16.368 1.972 1.00 87.00 277 PRO A N 1
ATOM 1995 C CA . PRO A 1 277 ? -3.800 15.493 0.804 1.00 87.00 277 PRO A CA 1
ATOM 1996 C C . PRO A 1 277 ? -3.912 16.308 -0.492 1.00 87.00 277 PRO A C 1
ATOM 1998 O O . PRO A 1 277 ? -5.001 16.733 -0.884 1.00 87.00 277 PRO A O 1
ATOM 2001 N N . ASP A 1 278 ? -2.801 16.497 -1.199 1.00 90.75 278 ASP A N 1
ATOM 2002 C CA . ASP A 1 278 ? -2.781 17.210 -2.476 1.00 90.75 278 ASP A CA 1
ATOM 2003 C C . ASP A 1 278 ? -1.841 16.558 -3.513 1.00 90.75 278 ASP A C 1
ATOM 2005 O O . ASP A 1 278 ? -1.408 15.413 -3.392 1.00 90.75 278 ASP A O 1
ATOM 2009 N N . ARG A 1 279 ? -1.529 17.293 -4.586 1.00 85.81 279 ARG A N 1
ATOM 2010 C CA . ARG A 1 279 ? -0.639 16.809 -5.646 1.00 85.81 279 ARG A CA 1
ATOM 2011 C C . ARG A 1 279 ? 0.827 16.694 -5.221 1.00 85.81 279 ARG A C 1
ATOM 2013 O O . ARG A 1 279 ? 1.517 15.862 -5.799 1.00 85.81 279 ARG A O 1
ATOM 2020 N N . HIS A 1 280 ? 1.317 17.488 -4.263 1.00 84.69 280 HIS A N 1
ATOM 2021 C CA . HIS A 1 280 ? 2.732 17.458 -3.865 1.00 84.69 280 HIS A CA 1
ATOM 2022 C C . HIS A 1 280 ? 3.088 16.143 -3.171 1.00 84.69 280 HIS A C 1
ATOM 2024 O O . HIS A 1 280 ? 4.206 15.654 -3.317 1.00 84.69 280 HIS A O 1
ATOM 2030 N N . ASN A 1 281 ? 2.125 15.549 -2.461 1.00 80.31 281 ASN A N 1
ATOM 2031 C CA . ASN A 1 281 ? 2.279 14.249 -1.826 1.00 80.31 281 ASN A CA 1
ATOM 2032 C C . ASN A 1 281 ? 1.521 13.134 -2.550 1.00 80.31 281 ASN A C 1
ATOM 2034 O O . ASN A 1 281 ? 1.331 12.083 -1.958 1.00 80.31 281 ASN A O 1
ATOM 2038 N N . ASN A 1 282 ? 1.103 13.325 -3.808 1.00 79.69 282 ASN A N 1
ATOM 2039 C CA . ASN A 1 282 ? 0.329 12.347 -4.588 1.00 79.69 282 ASN A CA 1
ATOM 2040 C C . ASN A 1 282 ? -0.930 11.823 -3.872 1.00 79.69 282 ASN A C 1
ATOM 2042 O O . ASN A 1 282 ? -1.346 10.686 -4.111 1.00 79.69 282 ASN A O 1
ATOM 2046 N N . TYR A 1 283 ? -1.530 12.620 -2.982 1.00 81.00 283 TYR A N 1
ATOM 2047 C CA . TYR A 1 283 ? -2.621 12.188 -2.107 1.00 81.00 283 TYR A CA 1
ATOM 2048 C C . TYR A 1 283 ? -2.253 10.915 -1.316 1.00 81.00 283 TYR A C 1
ATOM 2050 O O . TYR A 1 283 ? -3.106 10.068 -1.032 1.00 81.00 283 TYR A O 1
ATOM 2058 N N . ASP A 1 284 ? -0.958 10.735 -1.032 1.00 72.38 284 ASP A N 1
ATOM 2059 C CA . ASP A 1 284 ? -0.382 9.457 -0.649 1.00 72.38 284 ASP A CA 1
ATOM 2060 C C . ASP A 1 284 ? -0.528 9.196 0.852 1.00 72.38 284 ASP A C 1
ATOM 2062 O O . ASP A 1 284 ? -0.121 9.955 1.735 1.00 72.38 284 ASP A O 1
ATOM 2066 N N . ARG A 1 285 ? -0.997 7.986 1.130 1.00 64.31 285 ARG A N 1
ATOM 2067 C CA . ARG A 1 285 ? -0.956 7.285 2.414 1.00 64.31 285 ARG A CA 1
ATOM 2068 C C . ARG A 1 285 ? 0.469 7.009 2.927 1.00 64.31 285 ARG A C 1
ATOM 2070 O O . ARG A 1 285 ? 0.625 6.141 3.782 1.00 64.31 285 ARG A O 1
ATOM 2077 N N . ARG A 1 286 ? 1.516 7.647 2.412 1.00 72.69 286 ARG A N 1
ATOM 2078 C CA . ARG A 1 286 ? 2.898 7.503 2.899 1.00 72.69 286 ARG A CA 1
ATOM 2079 C C . ARG A 1 286 ? 3.377 8.697 3.718 1.00 72.69 286 ARG A C 1
ATOM 2081 O O . ARG A 1 286 ? 4.403 8.568 4.378 1.00 72.69 286 ARG A O 1
ATOM 2088 N N . ALA A 1 287 ? 2.622 9.800 3.748 1.00 82.00 287 ALA A N 1
ATOM 2089 C CA . ALA A 1 287 ? 2.912 10.942 4.617 1.00 82.00 287 ALA A CA 1
ATOM 2090 C C . ALA A 1 287 ? 3.070 10.512 6.086 1.00 82.00 287 ALA A C 1
ATOM 2092 O O . ALA A 1 287 ? 2.459 9.530 6.519 1.00 82.00 287 ALA A O 1
ATOM 2093 N N . LYS A 1 288 ? 3.883 11.229 6.865 1.00 90.25 288 LYS A N 1
ATOM 2094 C CA . LYS A 1 288 ? 4.181 10.862 8.258 1.00 90.25 288 LYS A CA 1
ATOM 2095 C C . LYS A 1 288 ? 2.888 10.672 9.065 1.00 90.25 288 LYS A C 1
ATOM 2097 O O . LYS A 1 288 ? 1.998 11.520 9.039 1.00 90.25 288 LYS A O 1
ATOM 2102 N N . ILE A 1 289 ? 2.795 9.553 9.784 1.00 92.88 289 ILE A N 1
ATOM 2103 C CA . ILE A 1 289 ? 1.687 9.277 10.708 1.00 92.88 289 ILE A CA 1
ATOM 2104 C C . ILE A 1 289 ? 1.930 10.089 11.985 1.00 92.88 289 ILE A C 1
ATOM 2106 O O . ILE A 1 289 ? 2.967 9.918 12.626 1.00 92.88 289 ILE A O 1
ATOM 2110 N N . ASN A 1 290 ? 0.988 10.965 12.337 1.00 93.31 290 ASN A N 1
ATOM 2111 C CA . ASN A 1 290 ? 1.001 11.715 13.594 1.00 93.31 290 ASN A CA 1
ATOM 2112 C C . ASN A 1 290 ? 0.410 10.885 14.732 1.00 93.31 290 ASN A C 1
ATOM 2114 O O . ASN A 1 290 ? 0.981 10.832 15.817 1.00 93.31 290 ASN A O 1
ATOM 2118 N N . CYS A 1 291 ? -0.720 10.225 14.477 1.00 94.81 291 CYS A N 1
ATOM 2119 C CA . CYS A 1 291 ? -1.386 9.366 15.448 1.00 94.81 291 CYS A CA 1
ATOM 2120 C C . CYS A 1 291 ? -2.285 8.330 14.758 1.00 94.81 291 CYS A C 1
ATOM 2122 O O . CYS A 1 291 ? -2.436 8.323 13.532 1.00 94.81 291 CYS A O 1
ATOM 2124 N N . THR A 1 292 ? -2.886 7.446 15.550 1.00 94.56 292 THR A N 1
ATOM 2125 C CA . THR A 1 292 ? -3.801 6.400 15.082 1.00 94.56 292 THR A CA 1
ATOM 2126 C C . THR A 1 292 ? -5.134 6.489 15.816 1.00 94.56 292 THR A C 1
ATOM 2128 O O . THR A 1 292 ? -5.148 6.612 17.039 1.00 94.56 292 THR A O 1
ATOM 2131 N N . LEU A 1 293 ? -6.242 6.386 15.082 1.00 94.25 293 LEU A N 1
ATOM 2132 C CA . LEU A 1 293 ? -7.581 6.212 15.646 1.00 94.25 293 LEU A CA 1
ATOM 2133 C C . LEU A 1 293 ? -7.883 4.720 15.735 1.00 94.25 293 LEU A C 1
ATOM 2135 O O . LEU A 1 293 ? -7.704 4.000 14.752 1.00 94.25 293 LEU A O 1
ATOM 2139 N N . GLY A 1 294 ? -8.334 4.273 16.902 1.00 93.50 294 GLY A N 1
ATOM 2140 C CA . GLY A 1 294 ? -8.639 2.868 17.156 1.00 93.50 294 GLY A CA 1
ATOM 2141 C C . GLY A 1 294 ? -10.019 2.470 16.638 1.00 93.50 294 GLY A C 1
ATOM 2142 O O . GLY A 1 294 ? -10.968 3.257 16.690 1.00 93.50 294 GLY A O 1
ATOM 2143 N N . VAL A 1 295 ? -10.152 1.225 16.184 1.00 93.81 295 VAL A N 1
ATOM 2144 C CA . VAL A 1 295 ? -11.448 0.641 15.810 1.00 93.81 295 VAL A CA 1
ATOM 2145 C C . VAL A 1 295 ? -12.502 0.794 16.917 1.00 93.81 295 VAL A C 1
ATOM 2147 O O . VAL A 1 295 ? -12.237 0.634 18.107 1.00 93.81 295 VAL A O 1
ATOM 2150 N N . GLY A 1 296 ? -13.733 1.108 16.517 1.00 92.69 296 GLY A N 1
ATOM 2151 C CA . GLY A 1 296 ? -14.883 1.241 17.404 1.00 92.69 296 GLY A CA 1
ATOM 2152 C C . GLY A 1 296 ? -14.957 2.552 18.187 1.00 92.69 296 GLY A C 1
ATOM 2153 O O . GLY A 1 296 ? -15.986 2.783 18.822 1.00 92.69 296 GLY A O 1
ATOM 2154 N N . GLN A 1 297 ? -13.931 3.408 18.120 1.00 92.94 297 GLN A N 1
ATOM 2155 C CA . GLN A 1 297 ? -13.968 4.745 18.714 1.00 92.94 297 GLN A CA 1
ATOM 2156 C C . GLN A 1 297 ? -15.061 5.596 18.062 1.00 92.94 297 GLN A C 1
ATOM 2158 O O . GLN A 1 297 ? -15.272 5.535 16.850 1.00 92.94 297 GLN A O 1
ATOM 2163 N N . ASN A 1 298 ? -15.748 6.399 18.872 1.00 92.94 298 ASN A N 1
ATOM 2164 C CA . ASN A 1 298 ? -16.690 7.391 18.373 1.00 92.94 298 ASN A CA 1
ATOM 2165 C C . ASN A 1 298 ? -15.935 8.699 18.102 1.00 92.94 298 ASN A C 1
ATOM 2167 O O . ASN A 1 298 ? -15.188 9.164 18.963 1.00 92.94 298 ASN A O 1
ATOM 2171 N N . LEU A 1 299 ? -16.135 9.276 16.919 1.00 93.12 299 LEU A N 1
ATOM 2172 C CA . LEU A 1 299 ? -15.493 10.502 16.450 1.00 93.12 299 LEU A CA 1
ATOM 2173 C C . LEU A 1 299 ? -16.566 11.468 15.933 1.00 93.12 299 LEU A C 1
ATOM 2175 O O . LEU A 1 299 ? -17.351 11.097 15.069 1.00 93.12 299 LEU A O 1
ATOM 2179 N N . VAL A 1 300 ? -16.607 12.700 16.442 1.00 94.88 300 VAL A N 1
ATOM 2180 C CA . VAL A 1 300 ? -17.394 13.786 15.846 1.00 94.88 300 VAL A CA 1
ATOM 2181 C C . VAL A 1 300 ? -16.562 14.416 14.737 1.00 94.88 300 VAL A C 1
ATOM 2183 O O . VAL A 1 300 ? -15.432 14.856 14.962 1.00 94.88 300 VAL A O 1
ATOM 2186 N N . LEU A 1 301 ? -17.125 14.489 13.535 1.00 95.56 301 LEU A N 1
ATOM 2187 C CA . LEU A 1 301 ? -16.484 15.156 12.410 1.00 95.56 301 LEU A CA 1
ATOM 2188 C C . LEU A 1 301 ? -16.438 16.669 12.658 1.00 95.56 301 LEU A C 1
ATOM 2190 O O . LEU A 1 301 ? -17.460 17.344 12.709 1.00 95.56 301 LEU A O 1
ATOM 2194 N N . THR A 1 302 ? -15.240 17.224 12.820 1.00 94.12 302 THR A N 1
ATOM 2195 C CA . THR A 1 302 ? -15.056 18.657 13.130 1.00 94.12 302 THR A CA 1
ATOM 2196 C C . THR A 1 302 ? -15.083 19.552 11.889 1.00 94.12 302 THR A C 1
ATOM 2198 O O . THR A 1 302 ? -15.325 20.756 11.996 1.00 94.12 302 THR A O 1
ATOM 2201 N N . ALA A 1 303 ? -14.886 18.972 10.707 1.00 96.38 303 ALA A N 1
ATOM 2202 C CA . ALA A 1 303 ? -15.000 19.631 9.413 1.00 96.38 303 ALA A CA 1
ATOM 2203 C C . ALA A 1 303 ? -15.459 18.634 8.339 1.00 96.38 303 ALA A C 1
ATOM 2205 O O . ALA A 1 303 ? -15.414 17.419 8.548 1.00 96.38 303 ALA A O 1
ATOM 2206 N N . ASP A 1 304 ? -15.930 19.162 7.210 1.00 97.81 304 ASP A N 1
ATOM 2207 C CA . ASP A 1 304 ? -16.451 18.346 6.117 1.00 97.81 304 ASP A CA 1
ATOM 2208 C C . ASP A 1 304 ? -15.340 17.529 5.436 1.00 97.81 304 ASP A C 1
ATOM 2210 O O . ASP A 1 304 ? -14.213 18.022 5.281 1.00 97.81 304 ASP A O 1
ATOM 2214 N N . PRO A 1 305 ? -15.631 16.289 5.000 1.00 97.44 305 PRO A N 1
ATOM 2215 C CA . PRO A 1 305 ? -14.684 15.492 4.234 1.00 97.44 305 PRO A CA 1
ATOM 2216 C C . PRO A 1 305 ? -14.255 16.179 2.931 1.00 97.44 305 PRO A C 1
ATOM 2218 O O . PRO A 1 305 ? -15.066 16.678 2.151 1.00 97.44 305 PRO A O 1
ATOM 2221 N N . ILE A 1 306 ? -12.956 16.138 2.657 1.00 96.31 306 ILE A N 1
ATOM 2222 C CA . ILE A 1 306 ? -12.328 16.694 1.462 1.00 96.31 306 ILE A CA 1
ATOM 2223 C C . ILE A 1 306 ? -12.331 15.620 0.378 1.00 96.31 306 ILE A C 1
ATOM 2225 O O . ILE A 1 306 ? -11.662 14.591 0.508 1.00 96.31 306 ILE A O 1
ATOM 2229 N N . ARG A 1 307 ? -13.061 15.863 -0.713 1.00 96.31 307 ARG A N 1
ATOM 2230 C CA . ARG A 1 307 ? -13.021 14.999 -1.896 1.00 96.31 307 ARG A CA 1
ATOM 2231 C C . ARG A 1 307 ? -11.757 15.284 -2.706 1.00 96.31 307 ARG A C 1
ATOM 2233 O O . ARG A 1 307 ? -11.539 16.412 -3.143 1.00 96.31 307 ARG A O 1
ATOM 2240 N N . VAL A 1 308 ? -10.954 14.253 -2.937 1.00 93.31 308 VAL A N 1
ATOM 2241 C CA . VAL A 1 308 ? -9.717 14.309 -3.731 1.00 93.31 308 VAL A CA 1
ATOM 2242 C C . VAL A 1 308 ? -9.891 13.562 -5.066 1.00 93.31 308 VAL A C 1
ATOM 2244 O O . VAL A 1 308 ? -10.853 12.798 -5.217 1.00 93.31 308 VAL A O 1
ATOM 2247 N N . PRO A 1 309 ? -9.004 13.762 -6.065 1.00 91.88 309 PRO A N 1
ATOM 2248 C CA . PRO A 1 309 ? -9.032 12.994 -7.310 1.00 91.88 309 PRO A CA 1
ATOM 2249 C C . PRO A 1 309 ? -9.055 11.478 -7.069 1.00 91.88 309 PRO A C 1
ATOM 2251 O O . PRO A 1 309 ? -8.419 10.977 -6.144 1.00 91.88 309 PRO A O 1
ATOM 2254 N N . GLY A 1 310 ? -9.785 10.747 -7.917 1.00 88.31 310 GLY A N 1
ATOM 2255 C CA . GLY A 1 310 ? -10.015 9.306 -7.741 1.00 88.31 310 GLY A CA 1
ATOM 2256 C C . GLY A 1 310 ? -11.224 8.959 -6.864 1.00 88.31 310 GLY A C 1
ATOM 2257 O O . GLY A 1 310 ? -11.324 7.825 -6.399 1.00 88.31 310 GLY A O 1
ATOM 2258 N N . ASP A 1 311 ? -12.134 9.918 -6.651 1.00 93.19 311 ASP A N 1
ATOM 2259 C CA . ASP A 1 311 ? -13.372 9.755 -5.874 1.00 93.19 311 ASP A CA 1
ATOM 2260 C C . ASP A 1 311 ? -13.128 9.229 -4.463 1.00 93.19 311 ASP A C 1
ATOM 2262 O O . ASP A 1 311 ? -13.842 8.350 -3.984 1.00 93.19 311 ASP A O 1
ATOM 2266 N N . ALA A 1 312 ? -12.089 9.747 -3.815 1.00 93.19 312 ALA A N 1
ATOM 2267 C CA . ALA A 1 312 ? -11.773 9.401 -2.444 1.00 93.19 312 ALA A CA 1
ATOM 2268 C C . ALA A 1 312 ? -11.948 10.595 -1.507 1.00 93.19 312 ALA A C 1
ATOM 2270 O O . ALA A 1 312 ? -11.920 11.751 -1.934 1.00 93.19 312 ALA A O 1
ATOM 2271 N N . TYR A 1 313 ? -12.104 10.297 -0.223 1.00 96.25 313 TYR A N 1
ATOM 2272 C CA . TYR A 1 313 ? -12.318 11.275 0.829 1.00 96.25 313 TYR A CA 1
ATOM 2273 C C . TYR A 1 313 ? -11.189 11.231 1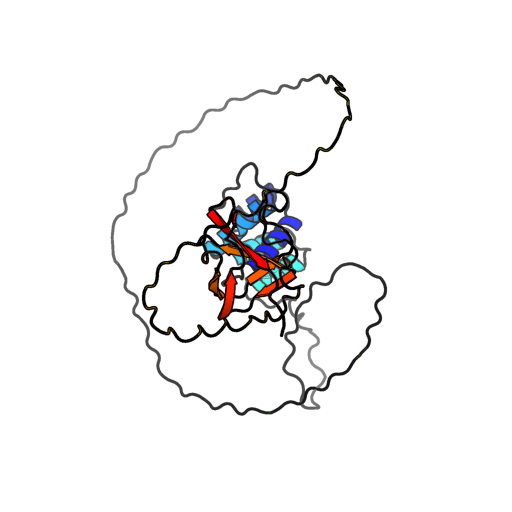.851 1.00 96.25 313 TYR A C 1
ATOM 2275 O O . TYR A 1 313 ? -10.782 10.165 2.323 1.00 96.25 313 TYR A O 1
ATOM 2283 N N . TRP A 1 314 ? -10.716 12.415 2.214 1.00 96.25 314 TRP A N 1
ATOM 2284 C CA . TRP A 1 314 ? -9.854 12.635 3.363 1.00 96.25 314 TRP A CA 1
ATOM 2285 C C . TRP A 1 314 ? -10.578 13.491 4.382 1.00 96.25 314 TRP A C 1
ATOM 2287 O O . TRP A 1 314 ? -11.301 14.416 4.025 1.00 96.25 314 TRP A O 1
ATOM 2297 N N . VAL A 1 315 ? -10.374 13.198 5.656 1.00 97.12 315 VAL A N 1
ATOM 2298 C CA . VAL A 1 315 ? -11.104 13.861 6.731 1.00 97.12 315 VAL A CA 1
ATOM 2299 C C . VAL A 1 315 ? -10.119 14.561 7.658 1.00 97.12 315 VAL A C 1
ATOM 2301 O O . VAL A 1 315 ? -9.234 13.892 8.202 1.00 97.12 315 VAL A O 1
ATOM 2304 N N . PRO A 1 316 ? -10.251 15.884 7.848 1.00 97.19 316 PRO A N 1
ATOM 2305 C CA . PRO A 1 316 ? -9.474 16.611 8.842 1.00 97.19 316 PRO A CA 1
ATOM 2306 C C . PRO A 1 316 ? -9.893 16.208 10.261 1.00 97.19 316 PRO A C 1
ATOM 2308 O O . PRO A 1 316 ? -11.078 16.161 10.596 1.00 97.19 316 PRO A O 1
ATOM 2311 N N . LEU A 1 317 ? -8.903 15.950 11.109 1.00 96.00 317 LEU A N 1
ATOM 2312 C CA . LEU A 1 317 ? -9.070 15.703 12.532 1.00 96.00 317 LEU A CA 1
ATOM 2313 C C . LEU A 1 317 ? -8.526 16.900 13.311 1.00 96.00 317 LEU A C 1
ATOM 2315 O O . LEU A 1 317 ? -7.333 17.189 13.240 1.00 96.00 317 LEU A O 1
ATOM 2319 N N . HIS A 1 318 ? -9.388 17.550 14.087 1.00 95.25 318 HIS A N 1
ATOM 2320 C CA . HIS A 1 318 ? -8.984 18.573 15.047 1.00 95.25 318 HIS A CA 1
ATOM 2321 C C . HIS A 1 318 ? -9.002 17.999 16.461 1.00 95.25 318 HIS A C 1
ATOM 2323 O O . HIS A 1 318 ? -9.867 17.183 16.792 1.00 95.25 318 HIS A O 1
ATOM 2329 N N . ALA A 1 319 ? -8.060 18.426 17.294 1.00 91.88 319 ALA A N 1
ATOM 2330 C CA . ALA A 1 319 ? -8.027 18.052 18.695 1.00 91.88 319 ALA A CA 1
ATOM 2331 C C . ALA A 1 319 ? -9.227 18.669 19.425 1.00 91.88 319 ALA A C 1
ATOM 2333 O O . ALA A 1 319 ? -9.547 19.851 19.287 1.00 91.88 319 ALA A O 1
ATOM 2334 N N . THR A 1 320 ? -9.912 17.844 20.205 1.00 86.62 320 THR A N 1
ATOM 2335 C CA . THR A 1 320 ? -10.980 18.254 21.117 1.00 86.62 320 THR A CA 1
ATOM 2336 C C . THR A 1 320 ? -10.386 18.569 22.489 1.00 86.62 320 THR A C 1
ATOM 2338 O O . THR A 1 320 ? -9.286 18.122 22.823 1.00 86.62 320 THR A O 1
ATOM 2341 N N . ARG A 1 321 ? -11.089 19.369 23.302 1.00 76.62 321 ARG A N 1
ATOM 2342 C CA . ARG A 1 321 ? -10.652 19.658 24.675 1.00 76.62 321 ARG A CA 1
ATOM 2343 C C . ARG A 1 321 ? -10.476 18.355 25.456 1.00 76.62 321 ARG A C 1
ATOM 2345 O O . ARG 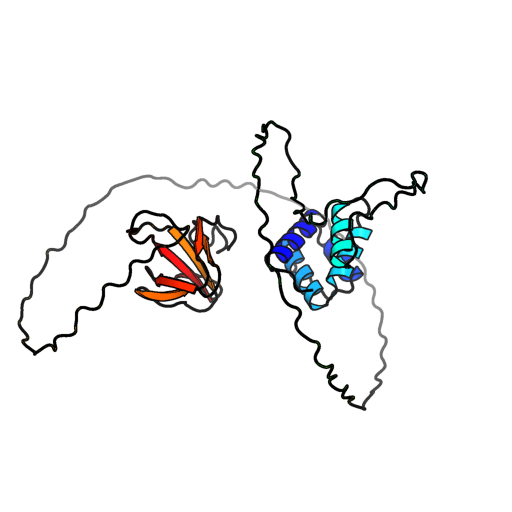A 1 321 ? -11.392 17.543 25.535 1.00 76.62 321 ARG A O 1
ATOM 2352 N N . ARG A 1 322 ? -9.289 18.174 26.046 1.00 61.00 322 ARG A N 1
ATOM 2353 C CA . ARG A 1 322 ? -9.055 17.150 27.069 1.00 61.00 322 ARG A CA 1
ATOM 2354 C C . ARG A 1 322 ? -9.679 17.629 28.378 1.00 61.00 322 ARG A C 1
ATOM 2356 O O . ARG A 1 322 ? -9.415 18.761 28.784 1.00 61.00 322 ARG A O 1
ATOM 2363 N N . ARG A 1 323 ? -10.485 16.781 29.015 1.00 53.75 323 ARG A N 1
ATOM 2364 C CA . ARG A 1 323 ? -10.801 16.914 30.442 1.00 53.75 323 ARG A CA 1
ATOM 2365 C C . ARG A 1 323 ? -9.754 16.208 31.282 1.00 53.75 323 ARG A C 1
ATOM 2367 O O . ARG A 1 323 ? -9.255 15.158 30.817 1.00 53.75 323 ARG A O 1
#

Secondary structure (DSSP, 8-state):
-PPPHHHHHHHHHHHHHH--SHHHHHHHHHHTT------TT--HHHHHHHHHHHHHHTT-HHHHHHHHHHH-TT-HHHHHHHHHHTT--SS----------------------------------------------------PPPPP----PPP--PPP-----------------------------------------------PPPP-------------PPP-PPPPPP--TT---STT-EEEEEEEESS----TT-EEE--S-EEEESS--STTTTT-TTSPEEEEEPTT-EEE-SS--EEETTTEEEEEEEPPPP-